Protein AF-W1U852-F1 (afdb_monomer_lite)

Organism: NCBI:txid1403945

pLDDT: mean 75.15, std 14.11, range [43.0, 94.69]

Radius of gyration: 47.5 Å; chains: 1; bounding box: 87×34×154 Å

Secondary structure (DSSP, 8-state):
---------HHHHHHHHHHHHHHHHHHHHHHHHH--PPP--------------------------S-SEEEE-S-TT-EE-TT-EEEEEEPTTSHHHHHHHHHHHHHHHHHHHHH-TT---HHHHHHHHHHHHHHHHHHTTEEEEE-SSSEE------S-----GGGS----HHHHHHHTS----

Foldseek 3Di:
DDDDDDDDDVVVVVVVVVVVVVVVVVVVVVVVVPPDDDDDDDDDDDDDDDDDDDDDDDDDDFDDPDDADKDAPDDAQDWDAFFAWGIKGFHHPDPDPLVVVLVVLVVVLVVCCVVCVDDPPVVSVVSVVVSVVSVVVNVVRMDTTTHNHTDTDHDDDDPDPDDDVVPPDPCDVVRVVVGVDDPDD

Structure (mmCIF, N/CA/C/O backbone):
data_AF-W1U852-F1
#
_entry.id   AF-W1U852-F1
#
loop_
_atom_site.group_PDB
_atom_site.id
_atom_site.type_symbol
_atom_site.label_atom_id
_atom_site.label_alt_id
_atom_site.label_comp_id
_atom_site.label_asym_id
_atom_site.label_entity_id
_atom_site.label_seq_id
_atom_site.pdbx_PDB_ins_code
_atom_site.Cartn_x
_atom_site.Cartn_y
_atom_site.Cartn_z
_atom_site.occupancy
_atom_site.B_iso_or_equiv
_atom_site.auth_seq_id
_atom_site.auth_comp_id
_atom_site.auth_asym_id
_atom_site.auth_atom_id
_atom_site.pdbx_PDB_model_num
ATOM 1 N N . MET A 1 1 ? 40.629 20.184 -105.060 1.00 47.62 1 MET A N 1
ATOM 2 C CA . MET A 1 1 ? 41.225 21.165 -104.123 1.00 47.62 1 MET A CA 1
ATOM 3 C C . MET A 1 1 ? 42.456 20.544 -103.477 1.00 47.62 1 MET A C 1
ATOM 5 O O . MET A 1 1 ? 42.362 19.455 -102.924 1.00 47.62 1 MET A O 1
ATOM 9 N N . ALA A 1 2 ? 43.623 21.166 -103.655 1.00 48.31 2 ALA A N 1
ATOM 10 C CA . ALA A 1 2 ? 44.922 20.594 -103.308 1.00 48.31 2 ALA A CA 1
ATOM 11 C C . ALA A 1 2 ? 45.156 20.556 -101.785 1.00 48.31 2 ALA A C 1
ATOM 13 O O . ALA A 1 2 ? 44.997 21.564 -101.099 1.00 48.31 2 ALA A O 1
ATOM 14 N N . LYS A 1 3 ? 45.570 19.395 -101.256 1.00 57.34 3 LYS A N 1
ATOM 15 C CA . LYS A 1 3 ? 45.985 19.239 -99.853 1.00 57.34 3 LYS A CA 1
ATOM 16 C C . LYS A 1 3 ? 47.294 20.002 -99.619 1.00 57.34 3 LYS A C 1
ATOM 18 O O . LYS A 1 3 ? 48.357 19.576 -100.069 1.00 57.34 3 LYS A O 1
ATOM 23 N N . LYS A 1 4 ? 47.224 21.126 -98.902 1.00 57.38 4 LYS A N 1
ATOM 24 C CA . LYS A 1 4 ? 48.389 21.908 -98.463 1.00 57.38 4 LYS A CA 1
ATOM 25 C C . LYS A 1 4 ? 49.168 21.095 -97.419 1.00 57.38 4 LYS A C 1
ATOM 27 O O . LYS A 1 4 ? 48.731 20.975 -96.279 1.00 57.38 4 LYS A O 1
ATOM 32 N N . LYS A 1 5 ? 50.307 20.501 -97.801 1.00 62.47 5 LYS A N 1
ATOM 33 C CA . LYS A 1 5 ? 51.214 19.826 -96.854 1.00 62.47 5 LYS A CA 1
ATOM 34 C C . LYS A 1 5 ? 51.886 20.883 -95.974 1.00 62.47 5 LYS A C 1
ATOM 36 O O . LYS A 1 5 ? 52.710 21.660 -96.451 1.00 62.47 5 LYS A O 1
ATOM 41 N N . ILE A 1 6 ? 51.514 20.926 -94.699 1.00 66.81 6 ILE A N 1
ATOM 42 C CA . ILE A 1 6 ? 52.112 21.821 -93.706 1.00 66.81 6 ILE A CA 1
ATOM 43 C C . ILE A 1 6 ? 53.535 21.317 -93.418 1.00 66.81 6 ILE A C 1
ATOM 45 O O . ILE A 1 6 ? 53.711 20.228 -92.879 1.00 66.81 6 ILE A O 1
ATOM 49 N N . LYS A 1 7 ? 54.563 22.089 -93.791 1.00 64.88 7 LYS A N 1
ATOM 50 C CA . LYS A 1 7 ? 55.949 21.850 -93.352 1.00 64.88 7 LYS A CA 1
ATOM 51 C C . LYS A 1 7 ? 56.107 22.422 -91.946 1.00 64.88 7 LYS A C 1
ATOM 53 O O . LYS A 1 7 ? 56.238 23.633 -91.787 1.00 64.88 7 LYS A O 1
ATOM 58 N N . ILE A 1 8 ? 56.072 21.566 -90.933 1.00 67.19 8 ILE A N 1
ATOM 59 C CA . ILE A 1 8 ? 56.296 21.979 -89.546 1.00 67.19 8 ILE A CA 1
ATOM 60 C C . ILE A 1 8 ? 57.808 22.009 -89.292 1.00 67.19 8 ILE A C 1
ATOM 62 O O . ILE A 1 8 ? 58.513 21.049 -89.596 1.00 67.19 8 ILE A O 1
ATOM 66 N N . LYS A 1 9 ? 58.322 23.127 -88.768 1.00 74.00 9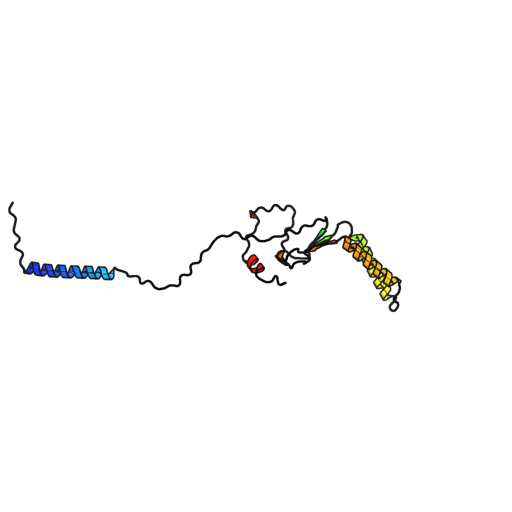 LYS A N 1
ATOM 67 C CA . LYS A 1 9 ? 59.729 23.239 -88.358 1.00 74.00 9 LYS A CA 1
ATOM 68 C C . LYS A 1 9 ? 59.933 22.487 -87.041 1.00 74.00 9 LYS A C 1
ATOM 70 O O . LYS A 1 9 ? 59.121 22.632 -86.130 1.00 74.00 9 LYS A O 1
ATOM 75 N N . PHE A 1 10 ? 61.031 21.743 -86.925 1.00 71.44 10 PHE A N 1
ATOM 76 C CA . PHE A 1 10 ? 61.367 20.948 -85.735 1.00 71.44 10 PHE A CA 1
ATOM 77 C C . PHE A 1 10 ? 61.351 21.776 -84.436 1.00 71.44 10 PHE A C 1
ATOM 79 O O . PHE A 1 10 ? 60.851 21.315 -83.418 1.00 71.44 10 PHE A O 1
ATOM 86 N N . THR A 1 11 ? 61.773 23.043 -84.493 1.00 78.56 11 THR A N 1
ATOM 87 C CA . THR A 1 11 ? 61.716 23.990 -83.365 1.00 78.56 11 THR A CA 1
ATOM 88 C C . THR A 1 11 ? 60.297 24.208 -82.830 1.00 78.56 11 THR A C 1
ATOM 90 O O . THR A 1 11 ? 60.101 24.286 -81.621 1.00 78.56 11 THR A O 1
ATOM 93 N N . ASN A 1 12 ? 59.288 24.253 -83.706 1.00 78.94 12 ASN A N 1
ATOM 94 C CA . ASN A 1 12 ? 57.895 24.438 -83.294 1.00 78.94 12 ASN A CA 1
ATOM 95 C C . ASN A 1 12 ? 57.324 23.161 -82.663 1.00 78.94 12 ASN A C 1
ATOM 97 O O . ASN A 1 12 ? 56.498 23.247 -81.762 1.00 78.94 12 ASN A O 1
ATOM 101 N N . ILE A 1 13 ? 57.781 21.985 -83.106 1.00 81.69 13 ILE A N 1
ATOM 102 C CA . ILE A 1 13 ? 57.436 20.693 -82.489 1.00 81.69 13 ILE A CA 1
ATOM 103 C C . ILE A 1 13 ? 58.074 20.583 -81.104 1.00 81.69 13 ILE A C 1
ATOM 105 O O . ILE A 1 13 ? 57.406 20.190 -80.154 1.00 81.69 13 ILE A O 1
ATOM 109 N N . PHE A 1 14 ? 59.337 20.987 -80.971 1.00 83.69 14 PHE A N 1
ATOM 110 C CA . PHE A 1 14 ? 60.044 20.987 -79.694 1.00 83.69 14 PHE A CA 1
ATOM 111 C C . PHE A 1 14 ? 59.374 21.907 -78.663 1.00 83.69 14 PHE A C 1
ATOM 113 O O . PHE A 1 14 ? 59.110 21.484 -77.540 1.00 83.69 14 PHE A O 1
ATOM 120 N N . LEU A 1 15 ? 59.005 23.131 -79.060 1.00 84.69 15 LEU A N 1
ATOM 121 C CA . LEU A 1 15 ? 58.247 24.042 -78.194 1.00 84.69 15 LEU A CA 1
ATOM 122 C C . LEU A 1 15 ? 56.872 23.479 -77.812 1.00 84.69 15 LEU A C 1
ATOM 124 O O . LEU A 1 15 ? 56.459 23.606 -76.663 1.00 84.69 15 LEU A O 1
ATOM 128 N N . LEU A 1 16 ? 56.178 22.819 -78.742 1.00 87.62 16 LEU A N 1
ATOM 129 C CA . LEU A 1 16 ? 54.877 22.204 -78.475 1.00 87.62 16 LEU A CA 1
ATOM 130 C C . LEU A 1 16 ? 54.974 21.078 -77.431 1.00 87.62 16 LEU A C 1
ATOM 132 O O . LEU A 1 16 ? 54.126 20.996 -76.546 1.00 87.62 16 LEU A O 1
ATOM 136 N N . ILE A 1 17 ? 56.027 20.258 -77.486 1.00 89.88 17 ILE A N 1
ATOM 137 C CA . ILE A 1 17 ? 56.282 19.203 -76.492 1.00 89.88 17 ILE A CA 1
ATOM 138 C C . ILE A 1 17 ? 56.491 19.808 -75.097 1.00 89.88 17 ILE A C 1
ATOM 140 O O . ILE A 1 17 ? 55.915 19.316 -74.128 1.00 89.88 17 ILE A O 1
ATOM 144 N N . ILE A 1 18 ? 57.254 20.901 -74.995 1.00 90.94 18 ILE A N 1
ATOM 145 C CA . ILE A 1 18 ? 57.488 21.599 -73.720 1.00 90.94 18 ILE A CA 1
ATOM 146 C C . ILE A 1 18 ? 56.176 22.149 -73.145 1.00 90.94 18 ILE A C 1
ATOM 148 O O . ILE A 1 18 ? 55.908 21.992 -71.956 1.00 90.94 18 ILE A O 1
ATOM 152 N N . VAL A 1 19 ? 55.331 22.759 -73.979 1.00 92.50 19 VAL A N 1
ATOM 153 C CA . VAL A 1 19 ? 54.039 23.305 -73.534 1.00 92.50 19 VAL A CA 1
ATOM 154 C C . VAL A 1 19 ? 53.100 22.196 -73.052 1.00 92.50 19 VAL A C 1
ATOM 156 O O . VAL A 1 19 ? 52.478 22.334 -72.001 1.00 92.50 19 VAL A O 1
ATOM 159 N N . ILE A 1 20 ? 53.029 21.075 -73.775 1.00 93.69 20 ILE A N 1
ATOM 160 C CA . ILE A 1 20 ? 52.225 19.913 -73.367 1.00 93.69 20 ILE A CA 1
ATOM 161 C C . ILE A 1 20 ? 52.720 19.357 -72.028 1.00 93.69 20 ILE A C 1
ATOM 163 O O . ILE A 1 20 ? 51.907 19.050 -71.158 1.00 93.69 20 ILE A O 1
ATOM 167 N N . TYR A 1 21 ? 54.037 19.276 -71.834 1.00 94.69 21 TYR A N 1
ATOM 168 C CA . TYR A 1 21 ? 54.624 18.810 -70.580 1.00 94.69 21 TYR A CA 1
ATOM 169 C C . TYR A 1 21 ? 54.200 19.677 -69.383 1.00 94.69 21 TYR A C 1
ATOM 171 O O . TYR A 1 21 ? 53.787 19.147 -68.352 1.00 94.69 21 TYR A O 1
ATOM 179 N N . ILE A 1 22 ? 54.226 21.005 -69.537 1.00 92.25 22 ILE A N 1
ATOM 180 C CA . ILE A 1 22 ? 53.794 21.943 -68.488 1.00 92.25 22 ILE A CA 1
ATOM 181 C C . ILE A 1 22 ? 52.296 21.777 -68.180 1.00 92.25 22 ILE A C 1
ATOM 183 O O . ILE A 1 22 ? 51.909 21.766 -67.012 1.00 92.25 22 ILE A O 1
ATOM 187 N N . LEU A 1 23 ? 51.450 21.593 -69.199 1.00 92.31 23 LEU A N 1
ATOM 188 C CA . LEU A 1 23 ? 50.008 21.390 -69.006 1.00 92.31 23 LEU A CA 1
ATOM 189 C C . LEU A 1 23 ? 49.692 20.107 -68.228 1.00 92.31 23 LEU A C 1
ATOM 191 O O . LEU A 1 23 ? 48.848 20.126 -67.334 1.00 92.31 23 LEU A O 1
ATOM 195 N N . VAL A 1 24 ? 50.390 19.007 -68.524 1.00 93.19 24 VAL A N 1
ATOM 196 C CA . VAL A 1 24 ? 50.213 17.735 -67.803 1.00 93.19 24 VAL A CA 1
ATOM 197 C C . VAL A 1 24 ? 50.589 17.880 -66.325 1.00 93.19 24 VAL A C 1
ATOM 199 O O . VAL A 1 24 ? 49.874 17.373 -65.463 1.00 93.19 24 VAL A O 1
ATOM 202 N N . GLN A 1 25 ? 51.659 18.618 -66.018 1.00 90.06 25 GLN A N 1
ATOM 203 C CA . GLN A 1 25 ? 52.083 18.873 -64.636 1.00 90.06 25 GLN A CA 1
ATOM 204 C C . GLN A 1 25 ? 51.036 19.661 -63.838 1.00 90.06 25 GLN A C 1
ATOM 206 O O . GLN A 1 25 ? 50.739 19.306 -62.699 1.00 90.06 25 GLN A O 1
ATOM 211 N N . ILE A 1 26 ? 50.424 20.685 -64.444 1.00 89.25 26 ILE A N 1
ATOM 212 C CA . ILE A 1 26 ? 49.355 21.462 -63.797 1.00 89.25 26 ILE A CA 1
ATOM 213 C C . ILE A 1 26 ? 48.154 20.563 -63.482 1.00 89.25 26 ILE A C 1
ATOM 215 O O . ILE A 1 26 ? 47.628 20.616 -62.373 1.00 89.25 26 ILE A O 1
ATOM 219 N N . ILE A 1 27 ? 47.752 19.695 -64.416 1.00 87.00 27 ILE A N 1
ATOM 220 C CA . ILE A 1 27 ? 46.630 18.767 -64.211 1.00 87.00 27 ILE A CA 1
ATOM 221 C C . ILE A 1 27 ? 46.924 17.804 -63.053 1.00 87.00 27 ILE A C 1
ATOM 223 O O . ILE A 1 27 ? 46.101 17.671 -62.148 1.00 87.00 27 ILE A O 1
ATOM 227 N N . LEU A 1 28 ? 48.109 1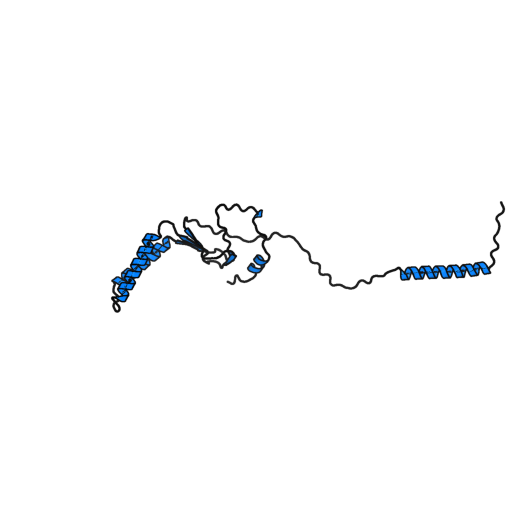7.184 -63.027 1.00 85.38 28 LEU A N 1
ATOM 228 C CA . LEU A 1 28 ? 48.510 16.279 -61.942 1.00 85.38 28 LEU A CA 1
ATOM 229 C C . LEU A 1 28 ? 48.509 16.978 -60.577 1.00 85.38 28 LEU A C 1
ATOM 231 O O . LEU A 1 28 ? 48.009 16.424 -59.598 1.00 85.38 28 LEU A O 1
ATOM 235 N N . TRP A 1 29 ? 49.010 18.213 -60.525 1.00 83.75 29 TRP A N 1
ATOM 236 C CA . TRP A 1 29 ? 49.018 19.010 -59.304 1.00 83.75 29 TRP A CA 1
ATOM 237 C C . TRP A 1 29 ? 47.601 19.349 -58.826 1.00 83.7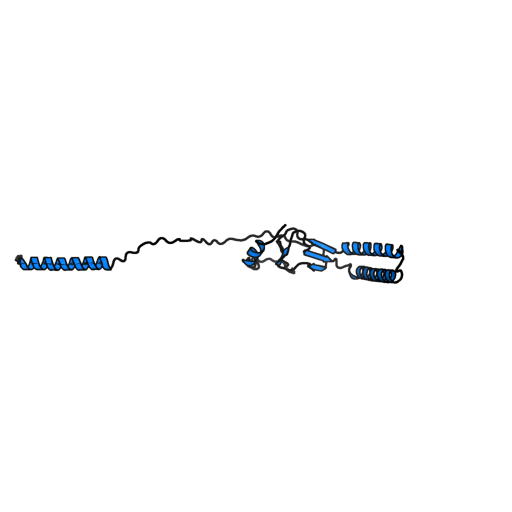5 29 TRP A C 1
ATOM 239 O O . TRP A 1 29 ? 47.304 19.214 -57.640 1.00 83.75 29 TRP A O 1
ATOM 249 N N . THR A 1 30 ? 46.693 19.705 -59.744 1.00 81.12 30 THR A N 1
ATOM 250 C CA . THR A 1 30 ? 45.289 19.971 -59.390 1.00 81.12 30 THR A CA 1
ATOM 251 C C . THR A 1 30 ? 44.564 18.729 -58.880 1.00 81.12 30 THR A C 1
ATOM 253 O O . THR A 1 30 ? 43.801 18.847 -57.930 1.00 81.12 30 THR A O 1
ATOM 256 N N . ILE A 1 31 ? 44.833 17.540 -59.433 1.00 79.38 31 ILE A N 1
ATOM 257 C CA . ILE A 1 31 ? 44.234 16.286 -58.952 1.00 79.38 31 ILE A CA 1
ATOM 258 C C . ILE A 1 31 ? 44.694 16.008 -57.519 1.00 79.38 31 ILE A C 1
ATOM 260 O O . ILE A 1 31 ? 43.850 15.799 -56.655 1.00 79.38 31 ILE A O 1
ATOM 264 N N . GLY A 1 32 ? 46.000 16.095 -57.243 1.00 71.75 32 GLY A N 1
ATOM 265 C CA . GLY A 1 32 ? 46.536 15.879 -55.893 1.00 71.75 32 GLY A CA 1
ATOM 266 C C . GLY A 1 32 ? 46.053 16.907 -54.863 1.00 71.75 32 GLY A C 1
ATOM 267 O O . GLY A 1 32 ? 45.842 16.559 -53.706 1.00 71.75 32 GLY A O 1
ATOM 268 N N . TYR A 1 33 ? 45.831 18.161 -55.277 1.00 76.19 33 TYR A N 1
ATOM 269 C CA . TYR A 1 33 ? 45.275 19.201 -54.405 1.00 76.19 33 TYR A CA 1
ATOM 270 C C . TYR A 1 33 ? 43.774 19.011 -54.135 1.00 76.19 33 TYR A C 1
ATOM 272 O O . TYR A 1 33 ? 43.291 19.335 -53.050 1.00 76.19 33 TYR A O 1
ATOM 280 N N . PHE A 1 34 ? 43.017 18.503 -55.113 1.00 73.31 34 PHE A N 1
ATOM 281 C CA . PHE A 1 34 ? 41.560 18.389 -55.010 1.00 73.31 34 PHE A CA 1
ATOM 282 C C . PHE A 1 34 ? 41.090 17.063 -54.400 1.00 73.31 34 PHE A C 1
ATOM 284 O O . PHE A 1 34 ? 39.977 16.991 -53.875 1.00 73.31 34 PHE A O 1
ATOM 291 N N . THR A 1 35 ? 41.916 16.014 -54.425 1.00 73.06 35 THR A N 1
ATOM 292 C CA . THR A 1 35 ? 41.599 14.744 -53.765 1.00 73.06 35 THR A CA 1
ATOM 293 C C . THR A 1 35 ? 41.769 14.881 -52.256 1.00 73.06 35 THR A C 1
ATOM 295 O O . THR A 1 35 ? 42.833 14.612 -51.703 1.00 73.06 35 THR A O 1
ATOM 298 N N . ARG A 1 36 ? 40.702 15.296 -51.569 1.00 69.50 36 ARG A N 1
ATOM 299 C CA . ARG A 1 36 ? 40.618 15.202 -50.109 1.00 69.50 36 ARG A CA 1
ATOM 300 C C . ARG A 1 36 ? 40.506 13.731 -49.720 1.00 69.50 36 ARG A C 1
ATOM 302 O O . ARG A 1 36 ? 39.472 13.110 -49.944 1.00 69.50 36 ARG A O 1
ATOM 309 N N . THR A 1 37 ? 41.567 13.175 -49.153 1.00 73.06 37 THR A N 1
ATOM 310 C CA . THR A 1 37 ? 41.536 11.848 -48.534 1.00 73.06 37 THR A CA 1
ATOM 311 C C . THR A 1 37 ? 41.072 11.987 -47.089 1.00 73.06 37 THR A C 1
ATOM 313 O O . THR A 1 37 ? 41.618 12.805 -46.351 1.00 73.06 37 THR A O 1
ATOM 316 N N . MET A 1 38 ? 40.081 11.197 -46.684 1.00 74.00 38 MET A N 1
ATOM 317 C CA . MET A 1 38 ? 39.662 11.083 -45.288 1.00 74.00 38 MET A CA 1
ATOM 318 C C . MET A 1 38 ? 40.266 9.795 -44.723 1.00 74.00 38 MET A C 1
ATOM 320 O O . MET A 1 38 ? 40.136 8.739 -45.341 1.00 74.00 38 MET A O 1
ATOM 324 N N . VAL A 1 39 ? 40.985 9.901 -43.606 1.00 77.69 39 VAL A N 1
ATOM 325 C CA . VAL A 1 39 ? 41.512 8.744 -42.870 1.00 77.69 39 VAL A CA 1
ATOM 326 C C . VAL A 1 39 ? 40.420 8.296 -41.901 1.00 77.69 39 VAL A C 1
ATOM 328 O O . VAL A 1 39 ? 39.771 9.140 -41.287 1.00 77.69 39 VAL A O 1
ATOM 331 N N . LEU A 1 40 ? 40.159 6.991 -41.841 1.00 76.12 40 LEU A N 1
ATOM 332 C CA . LEU A 1 40 ? 39.240 6.419 -40.861 1.00 76.12 40 LEU A CA 1
ATOM 333 C C . LEU A 1 40 ? 40.003 6.254 -39.549 1.00 76.12 40 LEU A C 1
ATOM 335 O O . LEU A 1 40 ? 40.951 5.471 -39.497 1.00 76.12 40 LEU A O 1
ATOM 339 N N . ASP A 1 41 ? 39.586 6.995 -38.531 1.00 77.94 41 ASP A N 1
ATOM 340 C CA . ASP A 1 41 ? 40.052 6.811 -37.162 1.00 77.94 41 ASP A CA 1
ATOM 341 C C . ASP A 1 41 ? 39.155 5.785 -36.453 1.00 77.94 41 ASP A C 1
ATOM 343 O O . ASP A 1 41 ? 37.964 5.658 -36.750 1.00 77.94 41 ASP A O 1
ATOM 347 N N . GLU A 1 42 ? 39.744 5.006 -35.550 1.00 74.75 42 GLU A N 1
ATOM 348 C CA . GLU A 1 42 ? 39.026 4.012 -34.755 1.00 74.75 42 GLU A CA 1
ATOM 349 C 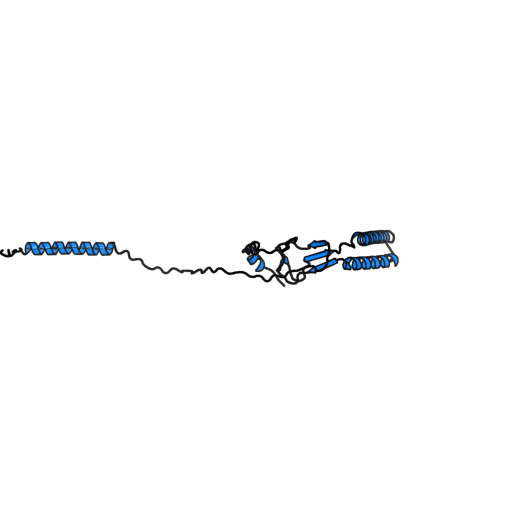C . GLU A 1 42 ? 38.272 4.730 -33.625 1.00 74.75 42 GLU A C 1
ATOM 351 O O . GLU A 1 42 ? 38.882 5.281 -32.709 1.00 74.75 42 GLU A O 1
ATOM 356 N N . GLU A 1 43 ? 36.941 4.762 -33.714 1.00 77.12 43 GLU A N 1
ATOM 357 C CA . GLU A 1 43 ? 36.057 5.273 -32.664 1.00 77.12 43 GLU A CA 1
ATOM 358 C C . GLU A 1 43 ? 35.264 4.119 -32.040 1.00 77.12 43 GLU A C 1
ATOM 360 O O . GLU A 1 43 ? 34.711 3.272 -32.746 1.00 77.12 43 GLU A O 1
ATOM 365 N N . ASP A 1 44 ? 35.156 4.112 -30.710 1.00 77.25 44 ASP A N 1
ATOM 366 C CA . ASP A 1 44 ? 34.271 3.199 -29.987 1.00 77.25 44 ASP A CA 1
ATOM 367 C C . ASP A 1 44 ? 32.815 3.656 -30.150 1.00 77.25 44 ASP A C 1
ATOM 369 O O . ASP A 1 44 ? 32.314 4.535 -29.441 1.00 77.25 44 ASP A O 1
ATOM 373 N N . ILE A 1 45 ? 32.112 3.054 -31.107 1.00 76.75 45 ILE A N 1
ATOM 374 C CA . ILE A 1 45 ? 30.711 3.373 -31.384 1.00 76.75 45 ILE A CA 1
ATOM 375 C C . ILE A 1 45 ? 29.815 2.532 -30.468 1.00 76.75 45 ILE A C 1
ATOM 377 O O . ILE A 1 45 ? 29.632 1.333 -30.679 1.00 76.75 45 ILE A O 1
ATOM 381 N N . ASN A 1 46 ? 29.203 3.161 -29.463 1.00 78.12 46 ASN A N 1
ATOM 382 C CA . ASN A 1 46 ? 28.188 2.508 -28.637 1.00 78.12 46 ASN A CA 1
ATOM 383 C C . ASN A 1 46 ? 26.808 2.609 -29.308 1.00 78.12 46 ASN A C 1
ATOM 385 O O . ASN A 1 46 ? 26.188 3.676 -29.338 1.00 78.12 46 ASN A O 1
ATOM 389 N N . LEU A 1 47 ? 26.327 1.494 -29.860 1.00 76.81 47 LEU A N 1
ATOM 390 C CA . LEU A 1 47 ? 25.005 1.413 -30.471 1.00 76.81 47 LEU A CA 1
ATOM 391 C C . LEU A 1 47 ? 23.931 1.237 -29.383 1.00 76.81 47 LEU A C 1
ATOM 393 O O . LEU A 1 47 ? 23.743 0.146 -28.851 1.00 76.81 47 LEU A O 1
ATOM 397 N N . GLN A 1 48 ? 23.185 2.300 -29.083 1.00 78.81 48 GLN A N 1
ATOM 398 C CA . GLN A 1 48 ? 22.015 2.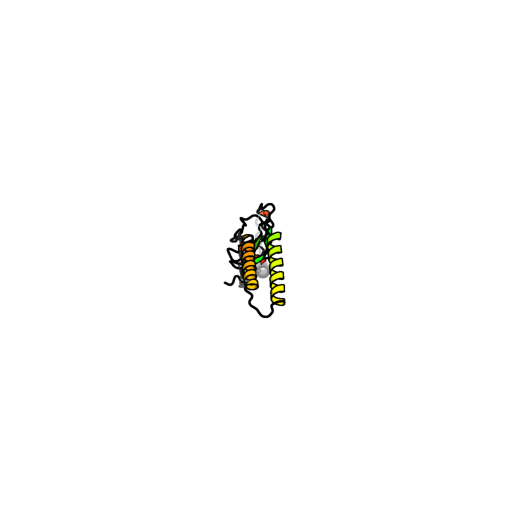221 -28.203 1.00 78.81 48 GLN A CA 1
ATOM 399 C C . GLN A 1 48 ? 20.746 1.974 -29.020 1.00 78.81 48 GLN A C 1
ATOM 401 O O . GLN A 1 48 ? 20.317 2.829 -29.796 1.00 78.81 48 GLN A O 1
ATOM 406 N N . VAL A 1 49 ? 20.115 0.819 -28.813 1.00 79.38 49 VAL A N 1
ATOM 407 C CA . VAL A 1 49 ? 18.805 0.498 -29.390 1.00 79.38 49 VAL A CA 1
ATOM 408 C C . VAL A 1 49 ? 17.723 0.852 -28.371 1.00 79.38 49 VAL A C 1
ATOM 410 O O . VAL A 1 49 ? 17.797 0.442 -27.215 1.00 79.38 49 VAL A O 1
ATOM 413 N N . LYS A 1 50 ? 16.725 1.637 -28.790 1.00 80.81 50 LYS A N 1
ATOM 414 C CA . LYS A 1 50 ? 15.557 1.984 -27.970 1.00 80.81 50 LYS A CA 1
ATOM 415 C C . LYS A 1 50 ? 14.328 1.287 -28.530 1.00 80.81 50 LYS A C 1
ATOM 417 O O . LYS A 1 50 ? 13.933 1.560 -29.661 1.00 80.81 50 LYS A O 1
ATOM 422 N N . GLU A 1 51 ? 13.705 0.446 -27.719 1.00 79.62 51 GLU A N 1
ATOM 423 C CA . GLU A 1 51 ? 12.436 -0.204 -28.040 1.00 79.62 51 GLU A CA 1
ATOM 424 C C . GLU A 1 51 ? 11.331 0.312 -27.120 1.00 79.62 51 GLU A C 1
ATOM 426 O O . GLU A 1 51 ? 11.579 0.725 -25.986 1.00 79.62 51 GLU A O 1
ATOM 431 N N . LYS A 1 52 ? 10.097 0.322 -27.628 1.00 81.62 52 LYS A N 1
ATOM 432 C CA . LYS A 1 52 ? 8.910 0.635 -26.830 1.00 81.62 52 LYS A CA 1
ATOM 433 C C . LYS A 1 52 ? 8.318 -0.676 -26.329 1.00 81.62 52 LYS A C 1
ATOM 435 O O . LYS A 1 52 ? 7.997 -1.539 -27.141 1.00 81.62 52 LYS A O 1
ATOM 440 N N . GLY A 1 53 ? 8.152 -0.797 -25.018 1.00 75.06 53 GLY A N 1
ATOM 441 C CA . GLY A 1 53 ? 7.502 -1.935 -24.374 1.00 75.06 53 GLY A CA 1
ATOM 442 C C . GLY A 1 53 ? 6.319 -1.486 -23.524 1.00 75.06 53 GLY A C 1
ATOM 443 O O . GLY A 1 53 ? 6.275 -0.344 -23.072 1.00 75.06 53 GLY A O 1
ATOM 444 N N . LEU A 1 54 ? 5.367 -2.393 -23.312 1.00 77.69 54 LEU A N 1
ATOM 445 C CA . LEU A 1 54 ? 4.330 -2.236 -22.297 1.00 77.69 54 LEU A CA 1
ATOM 446 C C . LEU A 1 54 ? 4.847 -2.845 -20.991 1.00 77.69 54 LEU A C 1
ATOM 448 O O . LEU A 1 54 ? 5.251 -4.008 -20.976 1.00 77.69 54 LEU A O 1
ATOM 452 N N . VAL A 1 55 ? 4.813 -2.078 -19.904 1.00 73.19 55 VAL A N 1
ATOM 453 C CA . VAL A 1 55 ? 5.109 -2.595 -18.565 1.00 73.19 55 VAL A CA 1
ATOM 454 C C . VAL A 1 55 ? 3.797 -3.043 -17.932 1.00 73.19 55 VAL A C 1
ATOM 456 O O . VAL A 1 55 ? 2.860 -2.258 -17.820 1.00 73.19 55 VAL A O 1
ATOM 459 N N . VAL A 1 56 ? 3.725 -4.314 -17.539 1.00 75.88 56 VAL A N 1
ATOM 460 C CA . VAL A 1 56 ? 2.568 -4.887 -16.841 1.00 75.88 56 VAL A CA 1
ATOM 461 C C . VAL A 1 56 ? 2.995 -5.231 -15.423 1.00 75.88 56 VAL A C 1
ATOM 463 O O . VAL A 1 56 ? 3.926 -6.012 -15.226 1.00 75.88 56 VAL A O 1
ATOM 466 N N . MET A 1 57 ? 2.316 -4.644 -14.442 1.00 74.94 57 MET A N 1
ATOM 467 C CA . MET A 1 57 ? 2.546 -4.909 -13.025 1.00 74.94 57 MET A CA 1
ATOM 468 C C . MET A 1 57 ? 1.537 -5.923 -12.486 1.00 74.94 57 MET A C 1
ATOM 470 O O . MET A 1 57 ? 0.415 -6.032 -12.975 1.00 74.94 57 MET A O 1
ATOM 474 N N . ASN A 1 58 ? 1.946 -6.679 -11.466 1.00 79.38 58 ASN A N 1
ATOM 475 C CA . ASN A 1 58 ? 1.041 -7.569 -10.750 1.00 79.38 58 ASN A CA 1
ATOM 476 C C . ASN A 1 58 ? 0.253 -6.760 -9.709 1.00 79.38 58 ASN A C 1
ATOM 478 O O . ASN A 1 58 ? 0.822 -6.324 -8.709 1.00 79.38 58 ASN A O 1
ATOM 482 N N . GLU A 1 59 ? -1.039 -6.563 -9.947 1.00 80.38 59 GLU A N 1
ATOM 483 C CA . GLU A 1 59 ? -1.931 -5.799 -9.074 1.00 80.38 59 GLU A CA 1
ATOM 484 C C . GLU A 1 59 ? -2.888 -6.732 -8.324 1.00 80.38 59 GLU A C 1
ATOM 486 O O . GLU A 1 59 ? -3.361 -7.736 -8.855 1.00 80.38 59 GLU A O 1
ATOM 491 N N . THR A 1 60 ? -3.195 -6.407 -7.067 1.00 84.62 60 THR A N 1
ATOM 492 C CA . THR A 1 60 ? -4.170 -7.156 -6.261 1.00 84.62 60 THR A CA 1
ATOM 493 C C . THR A 1 60 ? -5.207 -6.205 -5.687 1.00 84.62 60 THR A C 1
ATOM 495 O O . THR A 1 60 ? -4.882 -5.322 -4.896 1.00 84.62 60 THR A O 1
ATOM 498 N N . LEU A 1 61 ? -6.471 -6.408 -6.064 1.00 85.12 61 LEU A N 1
ATOM 499 C CA . LEU A 1 61 ? -7.589 -5.642 -5.528 1.00 85.12 61 LEU A CA 1
ATOM 500 C C . LEU A 1 61 ? -7.969 -6.170 -4.142 1.00 85.12 61 LEU A C 1
ATOM 502 O O . LEU A 1 61 ? -8.416 -7.309 -4.007 1.00 85.12 61 LEU A O 1
ATOM 506 N N . VAL A 1 62 ? -7.846 -5.324 -3.120 1.00 84.81 62 VAL A N 1
ATOM 507 C CA . VAL A 1 62 ? -8.380 -5.609 -1.784 1.00 84.81 62 VAL A CA 1
ATOM 508 C C . VAL A 1 62 ? -9.734 -4.930 -1.649 1.00 84.81 62 VAL A C 1
ATOM 510 O O . VAL A 1 62 ? -9.825 -3.705 -1.617 1.00 84.81 62 VAL A O 1
ATOM 513 N N . LYS A 1 63 ? -10.792 -5.739 -1.583 1.00 83.44 63 LYS A N 1
ATOM 514 C CA . LYS A 1 63 ? -12.172 -5.274 -1.455 1.00 83.44 63 LYS A CA 1
ATOM 515 C C . LYS A 1 63 ? -12.752 -5.705 -0.114 1.00 83.44 63 LYS A C 1
ATOM 517 O O . LYS A 1 63 ? -12.542 -6.827 0.335 1.00 83.44 63 LYS A O 1
ATOM 522 N N . ALA A 1 64 ? -13.525 -4.807 0.477 1.00 81.81 64 ALA A N 1
ATOM 523 C CA . ALA A 1 64 ? -14.363 -5.114 1.614 1.00 81.81 64 ALA A CA 1
ATOM 524 C C . ALA A 1 64 ? -15.664 -5.816 1.225 1.00 81.81 64 ALA A C 1
ATOM 526 O O . ALA A 1 64 ? -16.337 -5.403 0.278 1.00 81.81 64 ALA A O 1
ATOM 527 N N . GLU A 1 65 ? -16.035 -6.839 1.990 1.00 79.62 65 GLU A N 1
ATOM 528 C CA . GLU A 1 65 ? -17.331 -7.515 1.855 1.00 79.62 65 GLU A CA 1
ATOM 529 C C . GLU A 1 65 ? -18.393 -6.945 2.807 1.00 79.62 65 GLU A C 1
ATOM 531 O O . GLU A 1 65 ? -19.584 -7.040 2.524 1.00 79.62 65 GLU A O 1
ATOM 536 N N . ASP A 1 66 ? -17.968 -6.341 3.920 1.00 77.06 66 ASP A N 1
ATOM 537 C CA . ASP A 1 66 ? -18.857 -5.758 4.926 1.00 77.06 66 ASP A CA 1
ATOM 538 C C . ASP A 1 66 ? -19.193 -4.290 4.614 1.00 77.06 66 ASP A C 1
ATOM 540 O O . ASP A 1 66 ? -18.303 -3.478 4.352 1.00 77.06 66 ASP A O 1
ATOM 544 N N . ASP A 1 67 ? -20.466 -3.919 4.772 1.00 76.81 67 ASP A N 1
ATOM 545 C CA . ASP A 1 67 ? -20.896 -2.519 4.782 1.00 76.81 67 ASP A CA 1
ATOM 546 C C . ASP A 1 67 ? -20.500 -1.826 6.098 1.00 76.81 67 ASP A C 1
ATOM 548 O O . ASP A 1 67 ? -20.715 -2.347 7.200 1.00 76.81 67 ASP A O 1
ATOM 552 N N . GLY A 1 68 ? -19.976 -0.602 6.009 1.00 78.00 68 GLY A N 1
ATOM 553 C CA . GLY A 1 68 ? -19.629 0.179 7.192 1.00 78.00 68 GLY A CA 1
ATOM 554 C C . GLY A 1 68 ? -18.867 1.465 6.899 1.00 78.00 68 GLY A C 1
ATOM 555 O O . GLY A 1 68 ? -18.741 1.901 5.757 1.00 78.00 68 GLY A O 1
ATOM 556 N N . ILE A 1 69 ? -18.366 2.087 7.966 1.00 80.94 69 ILE A N 1
ATOM 557 C CA . ILE A 1 69 ? -17.498 3.263 7.884 1.00 80.94 69 ILE A CA 1
ATOM 558 C C . ILE A 1 69 ? -16.051 2.772 7.830 1.00 80.94 69 ILE A C 1
ATOM 560 O O . ILE A 1 69 ? -15.595 2.090 8.754 1.00 80.94 69 ILE A O 1
ATOM 564 N N . ILE A 1 70 ? -15.350 3.134 6.756 1.00 83.12 70 ILE A N 1
ATOM 565 C CA . ILE A 1 70 ? -13.945 2.791 6.522 1.00 83.12 70 ILE A CA 1
ATOM 566 C C . ILE A 1 70 ? -13.046 3.808 7.229 1.00 83.12 70 ILE A C 1
ATOM 568 O O . ILE A 1 70 ? -13.221 5.018 7.083 1.00 83.12 70 ILE A O 1
ATOM 572 N N . LYS A 1 71 ? -12.049 3.306 7.955 1.00 85.50 71 LYS A N 1
ATOM 573 C CA . LYS A 1 71 ? -10.900 4.070 8.442 1.00 85.50 71 LYS A CA 1
ATOM 574 C C . LYS A 1 71 ? -9.639 3.498 7.799 1.00 85.50 71 LYS A C 1
ATOM 576 O O . LYS A 1 71 ? -9.362 2.316 7.970 1.00 85.50 71 LYS A O 1
ATOM 581 N N . TYR A 1 72 ? -8.890 4.327 7.084 1.00 86.25 72 TYR A N 1
ATOM 582 C CA . TYR A 1 72 ? -7.602 3.942 6.511 1.00 86.25 72 TYR A CA 1
ATOM 583 C C . TYR A 1 72 ? -6.496 4.079 7.559 1.00 86.25 72 TYR A C 1
ATOM 585 O O . TYR A 1 72 ? -6.494 5.038 8.333 1.00 86.25 72 TYR A O 1
ATOM 593 N N . ASP A 1 73 ? -5.579 3.113 7.586 1.00 86.94 73 ASP A N 1
ATOM 594 C CA . ASP A 1 73 ? -4.426 3.090 8.496 1.00 86.94 73 ASP A CA 1
ATOM 595 C C . ASP A 1 73 ? -3.085 3.240 7.739 1.00 86.94 73 ASP A C 1
ATOM 597 O O . ASP A 1 73 ? -2.021 3.100 8.340 1.00 86.94 73 ASP A O 1
ATOM 601 N N . ILE A 1 74 ? -3.139 3.538 6.436 1.00 86.31 74 ILE A N 1
ATOM 602 C CA . ILE A 1 74 ? -1.993 3.757 5.541 1.00 86.31 74 ILE A CA 1
ATOM 603 C C . ILE A 1 74 ? -2.278 4.875 4.534 1.00 86.31 74 ILE A C 1
ATOM 605 O O . ILE A 1 74 ? -3.440 5.173 4.239 1.00 86.31 74 ILE A O 1
ATOM 609 N N . ASP A 1 75 ? -1.209 5.459 3.996 1.00 83.00 75 ASP A N 1
ATOM 610 C CA . ASP A 1 75 ? -1.262 6.552 3.021 1.00 83.00 75 ASP A CA 1
ATOM 611 C C . ASP A 1 75 ? -1.177 6.037 1.575 1.00 83.00 75 ASP A C 1
ATOM 613 O O . ASP A 1 75 ? -0.633 4.964 1.300 1.00 83.00 75 ASP A O 1
ATOM 617 N N . SER A 1 76 ? -1.739 6.795 0.625 1.00 79.62 76 SER A N 1
ATOM 618 C CA . SER A 1 76 ? -1.581 6.474 -0.802 1.00 79.62 76 SER A CA 1
ATOM 619 C C . SER A 1 76 ? -0.104 6.512 -1.187 1.00 79.62 76 SER A C 1
ATOM 621 O O . SER A 1 76 ? 0.651 7.344 -0.686 1.00 79.62 76 SER A O 1
ATOM 623 N N . ASP A 1 77 ? 0.287 5.611 -2.083 1.00 81.25 77 ASP A N 1
ATOM 624 C CA . ASP A 1 77 ? 1.649 5.431 -2.587 1.00 81.25 77 ASP A CA 1
ATOM 625 C C . ASP A 1 77 ? 2.652 4.960 -1.516 1.00 81.25 77 ASP A C 1
ATOM 627 O O . ASP A 1 77 ? 3.869 4.955 -1.722 1.00 81.25 77 ASP A O 1
ATOM 631 N N . GLU A 1 78 ? 2.151 4.500 -0.365 1.00 82.88 78 GLU A N 1
ATOM 632 C CA . GLU A 1 78 ? 2.974 3.941 0.696 1.00 82.88 78 GLU A CA 1
ATOM 633 C C . GLU A 1 78 ? 3.456 2.526 0.341 1.00 82.88 78 GLU A C 1
ATOM 635 O O . GLU A 1 78 ? 2.688 1.654 -0.077 1.00 82.88 78 GLU A O 1
ATOM 640 N N . LYS A 1 79 ? 4.746 2.264 0.574 1.00 84.81 79 LYS A N 1
ATOM 641 C CA . LYS A 1 79 ? 5.297 0.907 0.530 1.00 84.81 79 LYS A CA 1
ATOM 642 C C . LYS A 1 79 ? 4.830 0.113 1.742 1.00 84.81 79 LYS A C 1
ATOM 644 O O . LYS A 1 79 ? 5.070 0.486 2.892 1.00 84.81 79 LYS A O 1
ATOM 649 N N . ILE A 1 80 ? 4.219 -1.029 1.482 1.00 87.12 80 ILE A N 1
ATOM 650 C CA . ILE A 1 80 ? 3.662 -1.910 2.497 1.00 87.12 80 ILE A CA 1
ATOM 651 C C . ILE A 1 80 ? 4.281 -3.303 2.403 1.00 87.12 80 ILE A C 1
ATOM 653 O O . ILE A 1 80 ? 4.605 -3.799 1.324 1.00 87.12 80 ILE A O 1
ATOM 657 N N . GLN A 1 81 ? 4.440 -3.943 3.556 1.00 89.94 81 GLN A N 1
ATOM 658 C CA . GLN A 1 81 ? 4.757 -5.364 3.638 1.00 89.94 81 GLN A CA 1
ATOM 659 C C . GLN A 1 81 ? 3.465 -6.187 3.684 1.00 89.94 81 GLN A C 1
ATOM 661 O O . GLN A 1 81 ? 2.418 -5.701 4.122 1.00 89.94 81 GLN A O 1
ATOM 666 N N . ASN A 1 82 ? 3.561 -7.453 3.277 1.00 90.19 82 ASN A N 1
ATOM 667 C CA . ASN A 1 82 ? 2.525 -8.457 3.495 1.00 90.19 82 ASN A CA 1
ATOM 668 C C . ASN A 1 82 ? 2.045 -8.414 4.958 1.00 90.19 82 ASN A C 1
ATOM 670 O O . ASN A 1 82 ? 2.840 -8.238 5.882 1.00 90.19 82 ASN A O 1
ATOM 674 N N . ASN A 1 83 ? 0.737 -8.575 5.157 1.00 90.19 83 ASN A N 1
ATOM 675 C CA . ASN A 1 83 ? 0.071 -8.635 6.452 1.00 90.19 83 ASN A CA 1
ATOM 676 C C . ASN A 1 83 ? 0.068 -7.301 7.225 1.00 90.19 83 ASN A C 1
ATOM 678 O O . ASN A 1 83 ? -0.370 -7.261 8.378 1.00 90.19 83 ASN A O 1
ATOM 682 N N . LYS A 1 84 ? 0.496 -6.193 6.602 1.00 91.62 84 LYS A N 1
ATOM 683 C CA . LYS A 1 84 ? 0.269 -4.845 7.133 1.00 91.62 84 LYS A CA 1
ATOM 684 C C . LYS A 1 84 ? -1.223 -4.506 7.086 1.00 91.62 84 LYS A C 1
ATOM 686 O O . LYS A 1 84 ? -1.910 -4.852 6.127 1.00 91.62 84 LYS A O 1
ATOM 691 N N . LEU A 1 85 ? -1.726 -3.851 8.130 1.00 91.19 85 LEU A N 1
ATOM 692 C CA . LEU A 1 85 ? -3.104 -3.359 8.186 1.00 91.19 85 LEU A CA 1
ATOM 693 C C . LEU A 1 85 ? -3.300 -2.257 7.136 1.00 91.19 85 LEU A C 1
ATOM 695 O O . LEU A 1 85 ? -2.502 -1.328 7.089 1.00 91.19 85 LEU A O 1
ATOM 699 N N . LEU A 1 86 ? -4.332 -2.384 6.301 1.00 90.12 86 LEU A N 1
ATOM 700 C CA . LEU A 1 86 ? -4.660 -1.407 5.261 1.00 90.12 86 LEU A CA 1
ATOM 701 C C . LEU A 1 86 ? -5.766 -0.466 5.737 1.00 90.12 86 LEU A C 1
ATOM 703 O O . LEU A 1 86 ? -5.618 0.753 5.776 1.00 90.12 86 LEU A O 1
ATOM 707 N N . PHE A 1 87 ? -6.905 -1.048 6.092 1.00 88.25 87 PHE A N 1
ATOM 708 C CA . PHE A 1 87 ? -8.064 -0.304 6.542 1.00 88.25 87 PHE A CA 1
ATOM 709 C C . PHE A 1 87 ? -8.929 -1.165 7.453 1.00 88.25 87 PHE A C 1
ATOM 711 O O . PHE A 1 87 ? -8.927 -2.397 7.387 1.00 88.25 87 PHE A O 1
ATOM 718 N N . THR A 1 88 ? -9.699 -0.479 8.281 1.00 87.19 88 THR A N 1
ATOM 719 C CA . THR A 1 88 ? -10.624 -1.069 9.235 1.00 87.19 88 THR A CA 1
ATOM 720 C C . THR A 1 88 ? -12.042 -0.637 8.890 1.00 87.19 88 THR A C 1
ATOM 722 O O . THR A 1 88 ? -12.303 0.552 8.692 1.00 87.19 88 THR A O 1
ATOM 725 N N . ILE A 1 89 ? -12.978 -1.584 8.849 1.00 86.19 89 ILE A N 1
ATOM 726 C CA . ILE A 1 89 ? -14.404 -1.297 8.669 1.00 86.19 89 ILE A CA 1
ATOM 727 C C . ILE A 1 89 ? -15.114 -1.394 9.996 1.00 86.19 89 ILE A C 1
ATOM 729 O O . ILE A 1 89 ? -15.085 -2.433 10.645 1.00 86.19 89 ILE A O 1
ATOM 733 N N . SER A 1 90 ? -15.794 -0.315 10.367 1.00 81.69 90 SER A N 1
ATOM 734 C CA . SER A 1 90 ? -16.684 -0.285 11.520 1.00 81.69 90 SER A CA 1
ATOM 735 C C . SER A 1 90 ? -18.137 -0.422 11.073 1.00 81.69 90 SER A C 1
ATOM 737 O O . SER A 1 90 ? -18.636 0.372 10.270 1.00 81.69 90 SER A O 1
ATOM 739 N N . LYS A 1 91 ? -18.837 -1.435 11.594 1.00 79.06 91 LYS A N 1
ATOM 740 C CA . LYS A 1 91 ? -20.265 -1.632 11.311 1.00 79.06 91 LYS A CA 1
ATOM 741 C C . LYS A 1 91 ? -21.055 -0.488 11.950 1.00 79.06 91 LYS A C 1
ATOM 743 O O . LYS A 1 91 ? -20.934 -0.230 13.148 1.00 79.06 91 LYS A O 1
ATOM 748 N N . SER A 1 92 ? -21.869 0.202 11.150 1.00 61.97 92 SER A N 1
ATOM 749 C CA . SER A 1 92 ? -22.515 1.486 11.488 1.00 61.97 92 SER A CA 1
ATOM 750 C C . SER A 1 92 ? -23.430 1.463 12.720 1.00 61.97 92 SER A C 1
ATOM 752 O O . SER A 1 92 ? -23.794 2.516 13.233 1.00 61.97 92 SER A O 1
ATOM 754 N N . ASN A 1 93 ? -23.789 0.284 13.230 1.00 59.56 93 ASN A N 1
ATOM 755 C CA . ASN A 1 93 ? -24.866 0.137 14.203 1.00 59.56 93 ASN A CA 1
ATOM 756 C C . ASN A 1 93 ? -24.423 0.085 15.681 1.00 59.56 93 ASN A C 1
ATOM 758 O O . ASN A 1 93 ? -25.267 -0.165 16.539 1.00 59.56 93 ASN A O 1
ATOM 762 N N . VAL A 1 94 ? -23.127 0.238 16.015 1.00 59.78 94 VAL A N 1
ATOM 763 C CA . VAL A 1 94 ? -22.636 -0.228 17.341 1.00 59.78 94 VAL A CA 1
ATOM 764 C C . VAL A 1 94 ? -21.792 0.751 18.166 1.00 59.78 94 VAL A C 1
ATOM 766 O O . VAL A 1 94 ? -21.369 0.434 19.277 1.00 59.78 94 VAL A O 1
ATOM 769 N N . ASN A 1 95 ? -21.580 1.985 17.724 1.00 59.12 95 ASN A N 1
ATOM 770 C CA . ASN A 1 95 ? -20.483 2.740 18.328 1.00 59.12 95 ASN A CA 1
ATOM 771 C C . ASN A 1 95 ? -20.818 3.558 19.592 1.00 59.12 95 ASN A C 1
ATOM 773 O O . ASN A 1 95 ? -19.936 3.716 20.425 1.00 59.12 95 ASN A O 1
ATOM 777 N N . GLU A 1 96 ? -22.039 4.050 19.815 1.00 63.00 96 GLU A N 1
ATOM 778 C CA . GLU A 1 96 ? -22.267 4.928 20.985 1.00 63.00 96 GLU A CA 1
ATOM 779 C C . GLU A 1 96 ? -22.410 4.138 22.291 1.00 63.00 96 GLU A C 1
ATOM 781 O O . GLU A 1 96 ? -21.595 4.274 23.200 1.00 63.00 96 GLU A O 1
ATOM 786 N N . LYS A 1 97 ? -23.370 3.211 22.368 1.00 70.06 97 LYS A N 1
ATOM 787 C CA . LYS A 1 97 ? -23.714 2.550 23.641 1.00 70.06 97 LYS A CA 1
ATOM 788 C C . LYS A 1 97 ? -22.611 1.658 24.217 1.00 70.06 97 LYS A C 1
ATOM 790 O O . LYS A 1 97 ? -22.538 1.503 25.433 1.00 70.06 97 LYS A O 1
ATOM 795 N N . ILE A 1 98 ? -21.795 1.010 23.378 1.00 77.25 98 ILE A N 1
ATOM 796 C CA . ILE A 1 98 ? -20.684 0.173 23.866 1.00 77.25 98 ILE A CA 1
ATOM 797 C C . ILE A 1 98 ? -19.503 1.048 24.293 1.00 77.25 98 ILE A C 1
ATOM 799 O O . ILE A 1 98 ? -18.895 0.756 25.320 1.00 77.25 98 ILE A O 1
ATOM 803 N N . ASN A 1 99 ? -19.204 2.132 23.568 1.00 75.50 99 ASN A N 1
ATOM 804 C CA . ASN A 1 99 ? -18.139 3.051 23.974 1.00 75.50 99 ASN A CA 1
ATOM 805 C C . ASN A 1 99 ? -18.483 3.777 25.272 1.00 75.50 99 ASN A C 1
ATOM 807 O O . ASN A 1 99 ? -17.644 3.803 26.164 1.00 75.50 99 ASN A O 1
ATOM 811 N N . GLU A 1 100 ? -19.717 4.265 25.416 1.00 81.38 100 GLU A N 1
ATOM 812 C CA . GLU A 1 100 ? -20.195 4.876 26.663 1.00 81.38 100 GLU A CA 1
ATOM 813 C C . GLU A 1 100 ? -20.068 3.903 27.839 1.00 81.38 100 GLU A C 1
ATOM 815 O O . GLU A 1 100 ? -19.554 4.259 28.896 1.00 81.38 100 GLU A O 1
ATOM 820 N N . LYS A 1 101 ? -20.474 2.638 27.655 1.00 84.31 101 LYS A N 1
ATOM 821 C CA . LYS A 1 101 ? -20.328 1.611 28.697 1.00 84.31 101 LYS A CA 1
ATOM 822 C C . LYS A 1 101 ? -18.872 1.344 29.055 1.00 84.31 101 LYS A C 1
ATOM 824 O O . LYS A 1 101 ? -18.582 1.184 30.234 1.00 84.31 101 LYS A O 1
ATOM 829 N N . ILE A 1 102 ? -17.975 1.285 28.070 1.00 86.75 102 ILE A N 1
ATOM 830 C CA . ILE A 1 102 ? -16.536 1.102 28.304 1.00 86.75 102 ILE A CA 1
ATOM 831 C C . ILE A 1 102 ? -15.973 2.288 29.094 1.00 86.75 102 ILE A C 1
ATOM 833 O O . ILE A 1 102 ? -15.285 2.068 30.085 1.00 86.75 102 ILE A O 1
ATOM 837 N N . GLU A 1 103 ? -16.298 3.520 28.703 1.00 87.31 103 GLU A N 1
ATOM 838 C CA . GLU A 1 103 ? -15.812 4.735 29.363 1.00 87.31 103 GLU A CA 1
ATOM 839 C C . GLU A 1 103 ? -16.314 4.843 30.810 1.00 87.31 103 GLU A C 1
ATOM 841 O O . GLU A 1 103 ? -15.536 5.116 31.728 1.00 87.31 103 GLU A O 1
ATOM 846 N N . VAL A 1 104 ? -17.599 4.553 31.043 1.00 91.31 104 VAL A N 1
ATOM 847 C CA . VAL A 1 104 ? -18.173 4.488 32.394 1.00 91.31 104 VAL A CA 1
ATOM 848 C C . VAL A 1 104 ? -17.457 3.426 33.232 1.00 91.31 104 VAL A C 1
ATOM 850 O O . VAL A 1 104 ? -17.045 3.721 34.354 1.00 91.31 104 VAL A O 1
ATOM 853 N N . LEU A 1 105 ? -17.241 2.220 32.692 1.00 90.50 105 LEU A N 1
ATOM 854 C CA . LEU A 1 105 ? -16.561 1.147 33.425 1.00 90.50 105 LEU A CA 1
ATOM 855 C C . LEU A 1 105 ? -15.099 1.493 33.748 1.00 90.50 105 LEU A C 1
ATOM 857 O O . LEU A 1 105 ? -14.618 1.161 34.831 1.00 90.50 105 LEU A O 1
ATOM 861 N N . GLU A 1 106 ? -14.382 2.149 32.832 1.00 90.62 106 GLU A N 1
ATOM 862 C CA . GLU A 1 106 ? -12.993 2.576 33.044 1.00 90.62 106 GLU A CA 1
ATOM 863 C C . GLU A 1 106 ? -12.891 3.631 34.152 1.00 90.62 106 GLU A C 1
ATOM 865 O O . GLU A 1 106 ? -12.023 3.524 35.025 1.00 90.62 106 GLU A O 1
ATOM 870 N N . ASN A 1 107 ? -13.813 4.596 34.174 1.00 91.00 107 ASN A N 1
ATOM 871 C CA . ASN A 1 107 ? -13.897 5.588 35.244 1.00 91.00 107 ASN A CA 1
ATOM 872 C C . ASN A 1 107 ? -14.256 4.946 36.592 1.00 91.00 107 ASN A C 1
ATOM 874 O O . ASN A 1 107 ? -13.615 5.245 37.598 1.00 91.00 107 ASN A O 1
ATOM 878 N N . GLU A 1 108 ? -15.205 4.005 36.621 1.00 87.50 108 GLU A N 1
ATOM 879 C CA . GLU A 1 108 ? -15.547 3.270 37.843 1.00 87.50 108 GLU A CA 1
ATOM 880 C C . GLU A 1 108 ? -14.363 2.461 38.391 1.00 87.50 108 GLU A C 1
ATOM 882 O O . GLU A 1 108 ? -14.116 2.472 39.597 1.00 87.50 108 GLU A O 1
ATOM 887 N N . ILE A 1 109 ? -13.608 1.770 37.528 1.00 87.19 109 ILE A N 1
ATOM 888 C CA . ILE A 1 109 ? -12.407 1.028 37.942 1.00 87.19 109 ILE A CA 1
ATOM 889 C C . ILE A 1 109 ? -11.368 1.991 38.524 1.00 87.19 109 ILE A C 1
ATOM 891 O O . ILE A 1 109 ? -10.820 1.714 39.590 1.00 87.19 109 ILE A O 1
ATOM 895 N N . LYS A 1 110 ? -11.131 3.134 37.872 1.00 88.56 110 LYS A N 1
ATOM 896 C CA . LYS A 1 110 ? -10.171 4.148 38.328 1.00 88.56 110 LYS A CA 1
ATOM 897 C C . LYS A 1 110 ? -10.552 4.738 39.689 1.00 88.56 110 LYS A C 1
ATOM 899 O O . LYS A 1 110 ? -9.695 4.872 40.565 1.00 88.56 110 LYS A O 1
ATOM 904 N N . ASP A 1 111 ? -11.832 5.042 39.887 1.00 86.50 111 ASP A N 1
ATOM 905 C CA . ASP A 1 111 ? -12.366 5.535 41.158 1.00 86.50 111 ASP A CA 1
ATOM 906 C C . ASP A 1 111 ? -12.233 4.493 42.276 1.00 86.50 111 ASP A C 1
ATOM 908 O O . ASP A 1 111 ? -11.882 4.831 43.411 1.00 86.50 111 ASP A O 1
ATOM 912 N N . LEU A 1 112 ? -12.499 3.220 41.968 1.00 83.56 112 LEU A N 1
ATOM 913 C CA . LEU A 1 112 ? -12.352 2.113 42.915 1.00 83.56 112 LEU A CA 1
ATOM 914 C C . LEU A 1 112 ? -10.883 1.874 43.286 1.00 83.56 112 LEU A C 1
ATOM 916 O O . LEU A 1 112 ? -10.576 1.713 44.464 1.00 83.56 112 LEU A O 1
ATOM 920 N N . GLU A 1 113 ? -9.966 1.926 42.319 1.00 81.88 113 GLU A N 1
ATOM 921 C CA . GLU A 1 113 ? -8.523 1.792 42.554 1.00 81.88 113 GLU A CA 1
ATOM 922 C C . GLU A 1 113 ? -7.954 2.944 43.402 1.00 81.88 113 GLU A C 1
ATOM 924 O O . GLU A 1 113 ? -7.067 2.724 44.230 1.00 81.88 113 GLU A O 1
ATOM 929 N N . GLN A 1 114 ? -8.479 4.167 43.253 1.00 82.00 114 GLN A N 1
ATOM 930 C CA . GLN A 1 114 ? -8.095 5.302 44.100 1.00 82.00 114 GLN A CA 1
ATOM 931 C C . GLN A 1 114 ? -8.635 5.194 45.531 1.00 82.00 114 GLN A C 1
ATOM 933 O O . GLN A 1 114 ? -7.928 5.553 46.477 1.00 82.00 114 GLN A O 1
ATOM 938 N N . LYS A 1 115 ? -9.874 4.715 45.702 1.00 76.31 115 LYS A N 1
ATOM 939 C CA . LYS A 1 115 ? -10.530 4.588 47.015 1.00 76.31 115 LYS A CA 1
ATOM 940 C C . LYS A 1 115 ? -10.030 3.380 47.814 1.00 76.31 115 LYS A C 1
ATOM 942 O O . LYS A 1 115 ? -9.889 3.479 49.030 1.00 76.31 115 LYS A O 1
ATOM 947 N N . GLU A 1 116 ? -9.713 2.264 47.157 1.00 66.00 116 GLU A N 1
ATOM 948 C CA . GLU A 1 116 ? -9.283 1.007 47.790 1.00 66.00 116 GLU A CA 1
ATOM 949 C C . GLU A 1 116 ? -7.805 0.684 47.523 1.00 66.00 116 GLU A C 1
ATOM 951 O O . GLU A 1 116 ? -7.458 -0.411 47.082 1.00 66.00 116 GLU A O 1
ATOM 956 N N . LYS A 1 117 ? -6.900 1.611 47.854 1.00 60.12 117 LYS A N 1
ATOM 957 C CA . LYS A 1 117 ? -5.447 1.526 47.590 1.00 60.12 117 LYS A CA 1
ATOM 958 C C . LYS A 1 117 ? -4.726 0.248 48.087 1.00 60.12 117 LYS A C 1
ATOM 960 O O . LYS A 1 117 ? -3.539 0.114 47.825 1.00 60.12 117 LYS A O 1
ATOM 965 N N . ASN A 1 118 ? -5.393 -0.664 48.810 1.00 55.50 118 ASN A N 1
ATOM 966 C CA . ASN A 1 118 ? -4.791 -1.831 49.471 1.00 55.50 118 ASN A CA 1
ATOM 967 C C . ASN A 1 118 ? -5.621 -3.137 49.493 1.00 55.50 118 ASN A C 1
ATOM 969 O O . ASN A 1 118 ? -5.313 -4.018 50.296 1.00 55.50 118 ASN A O 1
ATOM 973 N N . LYS A 1 119 ? -6.633 -3.351 48.641 1.00 54.91 119 LYS A N 1
ATOM 974 C CA . LYS A 1 119 ? -7.248 -4.692 48.531 1.00 54.91 119 LYS A CA 1
ATOM 975 C C . LYS A 1 119 ? -7.515 -5.083 47.087 1.00 54.91 119 LYS A C 1
ATOM 977 O O . LYS A 1 119 ? -8.180 -4.365 46.353 1.00 54.91 119 LYS A O 1
ATOM 982 N N . SER A 1 120 ? -7.061 -6.281 46.717 1.00 60.22 120 SER A N 1
ATOM 983 C CA . SER A 1 120 ? -7.551 -7.024 45.557 1.00 60.22 120 SER A CA 1
ATOM 984 C C . SER A 1 120 ? -9.016 -7.408 45.800 1.00 60.22 120 SER A C 1
ATOM 986 O O . SER A 1 120 ? -9.343 -8.546 46.135 1.00 60.22 120 SER A O 1
ATOM 988 N N . SER A 1 121 ? -9.906 -6.423 45.749 1.00 66.44 121 SER A N 1
ATOM 989 C CA . SER A 1 121 ? -11.332 -6.646 45.903 1.00 66.44 121 SER A CA 1
ATOM 990 C C . SER A 1 121 ? -11.809 -7.429 44.685 1.00 66.44 121 SER A C 1
ATOM 992 O O . SER A 1 121 ? -11.582 -7.009 43.548 1.00 66.44 121 SER A O 1
ATOM 994 N N . ASN A 1 122 ? -12.472 -8.569 44.907 1.00 75.88 122 ASN A N 1
ATOM 995 C CA . ASN A 1 122 ? -13.086 -9.374 43.841 1.00 75.88 122 ASN A CA 1
ATOM 996 C C . ASN A 1 122 ? -13.980 -8.520 42.919 1.00 75.88 122 ASN A C 1
ATOM 998 O O . ASN A 1 122 ? -14.181 -8.860 41.760 1.00 75.88 122 ASN A O 1
ATOM 1002 N N . ILE A 1 123 ? -14.466 -7.376 43.413 1.00 80.75 123 ILE A N 1
ATOM 1003 C CA . ILE A 1 123 ? -15.231 -6.376 42.666 1.00 80.75 123 ILE A CA 1
ATOM 1004 C C . ILE A 1 123 ? -14.393 -5.728 41.549 1.00 80.75 123 ILE A C 1
ATOM 1006 O O . ILE A 1 123 ? -14.863 -5.649 40.416 1.00 80.75 123 ILE A O 1
ATOM 1010 N N . ILE A 1 124 ? -13.155 -5.301 41.831 1.00 81.88 124 ILE A N 1
ATOM 1011 C CA . ILE A 1 124 ? -12.257 -4.707 40.821 1.00 81.88 124 ILE A CA 1
ATOM 1012 C C . ILE A 1 124 ? -11.883 -5.762 39.777 1.00 81.88 124 ILE A C 1
ATOM 1014 O O . ILE A 1 124 ? -11.875 -5.472 38.582 1.00 81.88 124 ILE A O 1
ATOM 1018 N N . LEU A 1 125 ? -11.612 -6.996 40.218 1.00 84.00 125 LEU A N 1
ATOM 1019 C CA . LEU A 1 125 ? -11.280 -8.101 39.317 1.00 84.00 125 LEU A CA 1
ATOM 1020 C C . LEU A 1 125 ? -12.448 -8.421 38.369 1.00 84.00 125 LEU A C 1
ATOM 1022 O O . LEU A 1 125 ? -12.251 -8.481 37.158 1.00 84.00 125 LEU A O 1
ATOM 1026 N N . ASN A 1 126 ? -13.669 -8.531 38.902 1.00 85.38 126 ASN A N 1
ATOM 1027 C CA . ASN A 1 126 ? -14.875 -8.771 38.107 1.00 85.38 126 ASN A CA 1
ATOM 1028 C C . ASN A 1 126 ? -15.136 -7.644 37.098 1.00 85.38 126 ASN A C 1
ATOM 1030 O O . ASN A 1 126 ? -15.433 -7.929 35.942 1.00 85.38 126 ASN A O 1
ATOM 1034 N N . LYS A 1 127 ? -14.971 -6.375 37.495 1.00 86.88 127 LYS A N 1
ATOM 1035 C CA . LYS A 1 127 ? -15.127 -5.231 36.579 1.00 86.88 127 LYS A CA 1
ATOM 1036 C C . LYS A 1 127 ? -14.059 -5.202 35.483 1.00 86.88 127 LYS A C 1
ATOM 1038 O O . LYS A 1 127 ? -14.360 -4.846 34.349 1.00 86.88 127 LYS A O 1
ATOM 1043 N N . LYS A 1 128 ? -12.821 -5.613 35.777 1.00 87.81 128 LYS A N 1
ATOM 1044 C CA . LYS A 1 128 ? -11.765 -5.754 34.757 1.00 87.81 128 LYS A CA 1
ATOM 1045 C C . LYS A 1 128 ? -12.074 -6.865 33.752 1.00 87.81 128 LYS A C 1
ATOM 1047 O O . LYS A 1 128 ? -11.835 -6.681 32.560 1.00 87.81 128 LYS A O 1
ATOM 1052 N N . GLU A 1 129 ? -12.629 -7.987 34.205 1.00 88.81 129 GLU A N 1
ATOM 1053 C CA . GLU A 1 129 ? -13.108 -9.044 33.306 1.00 88.81 129 GLU A CA 1
ATOM 1054 C C . GLU A 1 129 ? -14.315 -8.578 32.471 1.00 88.81 129 GLU A C 1
ATOM 1056 O O . GLU A 1 129 ? -14.345 -8.799 31.262 1.00 88.81 129 GLU A O 1
ATOM 1061 N N . GLU A 1 130 ? -15.263 -7.842 33.058 1.00 88.81 130 GLU A N 1
ATOM 1062 C CA . GLU A 1 130 ? -16.384 -7.235 32.323 1.00 88.81 130 GLU A CA 1
ATOM 1063 C C . GLU A 1 130 ? -15.898 -6.252 31.241 1.00 88.81 130 GLU A C 1
ATOM 1065 O O . GLU A 1 130 ? -16.337 -6.324 30.091 1.00 88.81 130 GLU A O 1
ATOM 1070 N N . LEU A 1 131 ? -14.912 -5.405 31.560 1.00 88.69 131 LEU A N 1
ATOM 1071 C CA . LEU A 1 131 ? -14.267 -4.514 30.592 1.00 88.69 131 LEU A CA 1
ATOM 1072 C C . LEU A 1 131 ? -13.642 -5.295 29.431 1.00 88.69 131 LEU A C 1
ATOM 1074 O O . LEU A 1 131 ? -13.758 -4.897 28.271 1.00 88.69 131 LEU A O 1
ATOM 1078 N N . LYS A 1 132 ? -12.975 -6.412 29.730 1.00 87.31 132 LYS A N 1
ATOM 1079 C CA . LYS A 1 132 ? -12.349 -7.278 28.725 1.00 87.31 132 LYS A CA 1
ATOM 1080 C C . LYS A 1 132 ? -13.392 -7.907 27.801 1.00 87.31 132 LYS A C 1
ATOM 1082 O O . LYS A 1 132 ? -13.191 -7.929 26.588 1.00 87.31 132 LYS A O 1
ATOM 1087 N N . ILE A 1 133 ? -14.523 -8.356 28.345 1.00 86.62 133 ILE A N 1
ATOM 1088 C CA . ILE A 1 133 ? -15.648 -8.881 27.559 1.00 86.62 133 ILE A CA 1
ATOM 1089 C C . ILE A 1 133 ? -16.214 -7.792 26.642 1.00 86.62 133 ILE A C 1
ATOM 1091 O O . ILE A 1 133 ? -16.391 -8.042 25.451 1.00 86.62 133 ILE A O 1
ATOM 1095 N N . LEU A 1 134 ? -16.438 -6.578 27.155 1.00 83.56 134 LEU A N 1
ATOM 1096 C CA . LEU A 1 134 ? -16.938 -5.452 26.359 1.00 83.56 134 LEU A CA 1
ATOM 1097 C C . LEU A 1 134 ? -15.957 -5.037 25.253 1.00 83.56 134 LEU A C 1
ATOM 1099 O O . LEU A 1 134 ? -16.387 -4.745 24.139 1.00 83.56 134 LEU A O 1
ATOM 1103 N N . LYS A 1 135 ? -14.642 -5.063 25.511 1.00 82.31 135 LYS A N 1
ATOM 1104 C CA . LYS A 1 135 ? -13.607 -4.810 24.490 1.00 82.31 135 LYS A CA 1
ATOM 1105 C C . LYS A 1 135 ? -13.586 -5.896 23.409 1.00 82.31 135 LYS A C 1
ATOM 1107 O O . LYS A 1 135 ? -13.519 -5.568 22.228 1.00 82.31 135 LYS A O 1
ATOM 1112 N N . ASN A 1 136 ? -13.744 -7.163 23.786 1.00 81.75 136 ASN A N 1
ATOM 1113 C CA . ASN A 1 136 ? -13.863 -8.261 22.823 1.00 81.75 136 ASN A CA 1
ATOM 1114 C C . ASN A 1 136 ? -15.151 -8.158 21.994 1.00 81.75 136 ASN A C 1
ATOM 1116 O O . ASN A 1 136 ? -15.125 -8.355 20.783 1.00 81.75 136 ASN A O 1
ATOM 1120 N N . GLN A 1 137 ? -16.275 -7.801 22.622 1.00 78.12 137 GLN A N 1
ATOM 1121 C CA . GLN A 1 137 ? -17.525 -7.533 21.913 1.00 78.12 137 GLN A CA 1
ATOM 1122 C C . GLN A 1 137 ? -17.361 -6.360 20.954 1.00 78.12 137 GLN A C 1
ATOM 1124 O O . GLN A 1 137 ? -17.758 -6.472 19.803 1.00 78.12 137 GLN A O 1
ATOM 1129 N N . LYS A 1 138 ? -16.712 -5.270 21.376 1.00 75.88 138 LYS A N 1
ATOM 1130 C CA . LYS A 1 138 ? -16.386 -4.144 20.499 1.00 75.88 138 LYS A CA 1
ATOM 1131 C C . LYS A 1 138 ? -15.644 -4.625 19.249 1.00 75.88 138 LYS A C 1
ATOM 1133 O O . LYS A 1 138 ? -16.027 -4.249 18.150 1.00 75.88 138 LYS A O 1
ATOM 1138 N N . GLN A 1 139 ? -14.671 -5.519 19.407 1.00 69.56 139 GLN A N 1
ATOM 1139 C CA . GLN A 1 139 ? -13.879 -6.067 18.306 1.00 69.56 139 GLN A CA 1
ATOM 1140 C C . GLN A 1 139 ? -14.692 -6.902 17.301 1.00 69.56 139 GLN A C 1
ATOM 1142 O O . GLN A 1 139 ? -14.316 -6.959 16.140 1.00 69.56 139 GLN A O 1
ATOM 1147 N N . THR A 1 140 ? -15.851 -7.460 17.681 1.00 72.88 140 THR A N 1
ATOM 1148 C CA . THR A 1 140 ? -16.754 -8.143 16.723 1.00 72.88 140 THR A CA 1
ATOM 1149 C C . THR A 1 140 ? -17.423 -7.209 15.707 1.00 72.88 140 THR A C 1
ATOM 1151 O O . THR A 1 140 ? -18.000 -7.675 14.726 1.00 72.88 140 THR A O 1
ATOM 1154 N N . TYR A 1 141 ? -17.343 -5.894 15.924 1.00 75.38 141 TYR A N 1
ATOM 1155 C CA . TYR A 1 141 ? -17.935 -4.873 15.054 1.00 75.38 141 TYR A CA 1
ATOM 1156 C C . TYR A 1 141 ? -16.919 -4.165 14.159 1.00 75.38 141 TYR A C 1
ATOM 1158 O O . TYR A 1 141 ? -17.307 -3.280 13.391 1.00 75.38 141 TYR A O 1
ATOM 1166 N N . TYR A 1 142 ? -15.647 -4.556 14.264 1.00 77.94 142 TYR A N 1
ATOM 1167 C CA . TYR A 1 142 ? -14.573 -4.101 13.396 1.00 77.94 142 TYR A CA 1
ATOM 1168 C C . TYR A 1 142 ? -14.073 -5.274 12.562 1.00 77.94 142 TYR A C 1
ATOM 1170 O O . TYR A 1 142 ? -13.839 -6.361 13.090 1.00 77.94 142 TYR A O 1
ATOM 1178 N N . THR A 1 143 ? -13.901 -5.038 11.268 1.00 84.88 143 THR A N 1
ATOM 1179 C CA . THR A 1 143 ? -13.256 -5.985 10.362 1.00 84.88 143 THR A CA 1
ATOM 1180 C C . THR A 1 143 ? -11.981 -5.334 9.840 1.00 84.88 143 THR A C 1
ATOM 1182 O O . THR A 1 143 ? -12.039 -4.299 9.170 1.00 84.88 143 THR A O 1
ATOM 1185 N N . ASP A 1 144 ? -10.840 -5.943 10.154 1.00 87.75 144 ASP A N 1
ATOM 1186 C CA . ASP A 1 144 ? -9.515 -5.488 9.736 1.00 87.75 144 ASP A CA 1
ATOM 1187 C C . ASP A 1 144 ? -9.146 -6.120 8.390 1.00 87.75 144 ASP A C 1
ATOM 1189 O O . ASP A 1 144 ? -9.149 -7.345 8.250 1.00 87.75 144 ASP A O 1
ATOM 1193 N N . TYR A 1 145 ? -8.761 -5.298 7.414 1.00 89.12 145 TYR A N 1
ATOM 1194 C CA . TYR A 1 145 ? -8.290 -5.757 6.108 1.00 89.12 145 TYR A CA 1
ATOM 1195 C C . TYR A 1 145 ? -6.784 -5.548 6.000 1.00 89.12 145 TYR A C 1
ATOM 1197 O O . TYR A 1 145 ? -6.275 -4.442 6.191 1.00 89.12 145 TYR A O 1
ATOM 1205 N N . LYS A 1 146 ? -6.060 -6.628 5.697 1.00 91.44 146 LYS A N 1
ATOM 1206 C CA . LYS A 1 146 ? -4.595 -6.645 5.640 1.00 91.44 146 LYS A CA 1
ATOM 1207 C C . LYS A 1 146 ? -4.081 -6.891 4.230 1.00 91.44 146 LYS A C 1
ATOM 1209 O O . LYS A 1 146 ? -4.764 -7.489 3.403 1.00 91.44 146 LYS A O 1
ATOM 1214 N N . ALA A 1 147 ? -2.851 -6.454 3.990 1.00 90.75 147 ALA A N 1
ATOM 1215 C CA . ALA A 1 147 ? -2.146 -6.621 2.732 1.00 90.75 147 ALA A CA 1
ATOM 1216 C C . ALA A 1 147 ? -1.944 -8.112 2.404 1.00 90.75 147 ALA A C 1
ATOM 1218 O O . ALA A 1 147 ? -1.269 -8.799 3.173 1.00 90.75 147 ALA A O 1
ATOM 1219 N N . PRO A 1 148 ? -2.462 -8.628 1.276 1.00 89.06 148 PRO A N 1
ATOM 1220 C CA . PRO A 1 148 ? -2.194 -10.006 0.861 1.00 89.06 148 PRO A CA 1
ATOM 1221 C C . PRO A 1 148 ? -0.763 -10.182 0.327 1.00 89.06 148 PRO A C 1
ATOM 1223 O O . PRO A 1 148 ? -0.213 -11.281 0.370 1.00 89.06 148 PRO A O 1
ATOM 1226 N N . ILE A 1 149 ? -0.161 -9.097 -0.169 1.00 88.19 149 ILE A N 1
ATOM 1227 C CA . ILE A 1 149 ? 1.183 -9.047 -0.747 1.00 88.19 149 ILE A CA 1
ATOM 1228 C C . ILE A 1 149 ? 1.919 -7.790 -0.272 1.00 88.19 149 ILE A C 1
ATOM 1230 O O . ILE A 1 149 ? 1.291 -6.816 0.143 1.00 88.19 149 ILE A O 1
ATOM 1234 N N . SER A 1 150 ? 3.250 -7.812 -0.341 1.00 88.06 150 SER A N 1
ATOM 1235 C CA . SER A 1 150 ? 4.069 -6.600 -0.221 1.00 88.06 150 SER A CA 1
ATOM 1236 C C . SER A 1 150 ? 4.025 -5.817 -1.536 1.00 88.06 150 SER A C 1
ATOM 1238 O O . SER A 1 150 ? 4.013 -6.427 -2.605 1.00 88.06 150 SER A O 1
ATOM 1240 N N . GLY A 1 151 ? 4.025 -4.488 -1.477 1.00 85.94 151 GLY A N 1
ATOM 1241 C CA . GLY A 1 151 ? 3.947 -3.647 -2.671 1.00 85.94 151 GLY A CA 1
ATOM 1242 C C . GLY A 1 151 ? 3.724 -2.175 -2.348 1.00 85.94 151 GLY A C 1
ATOM 1243 O O . GLY A 1 151 ? 3.959 -1.739 -1.223 1.00 85.94 151 GLY A O 1
ATOM 1244 N N . VAL A 1 152 ? 3.272 -1.411 -3.338 1.00 83.94 152 VAL A N 1
ATOM 1245 C CA . VAL A 1 152 ? 2.856 -0.012 -3.168 1.00 83.94 152 VAL A CA 1
ATOM 1246 C C . VAL A 1 152 ? 1.334 0.025 -3.082 1.00 83.94 152 VAL A C 1
ATOM 1248 O O . VAL A 1 152 ? 0.654 -0.552 -3.930 1.00 83.94 152 VAL A O 1
ATOM 1251 N N . ALA A 1 153 ? 0.798 0.649 -2.037 1.00 83.31 153 ALA A N 1
ATOM 1252 C CA . ALA A 1 153 ? -0.640 0.768 -1.847 1.00 83.31 153 ALA A CA 1
ATOM 1253 C C . ALA A 1 153 ? -1.192 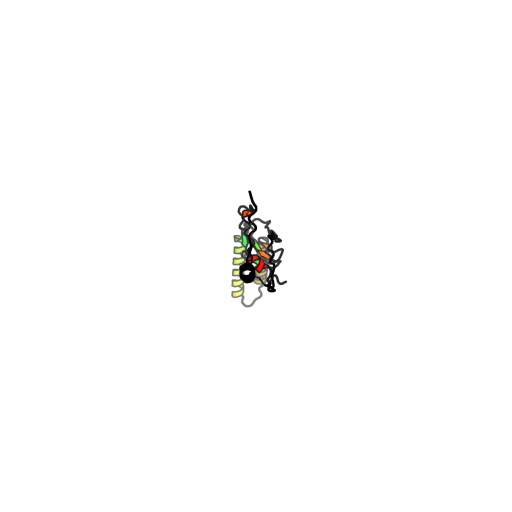1.972 -2.617 1.00 83.31 153 ALA A C 1
ATOM 1255 O O . ALA A 1 153 ? -0.618 3.053 -2.560 1.00 83.31 153 ALA A O 1
ATOM 1256 N N . LEU A 1 154 ? -2.329 1.810 -3.290 1.00 77.62 154 LEU A N 1
ATOM 1257 C CA . LEU A 1 154 ? -3.015 2.901 -3.981 1.00 77.62 154 LEU A CA 1
ATOM 1258 C C . LEU A 1 154 ? -4.488 2.916 -3.564 1.00 77.62 154 LEU A C 1
ATOM 1260 O O . LEU A 1 154 ? -5.186 1.912 -3.719 1.00 77.62 154 LEU A O 1
ATOM 1264 N N . PHE A 1 155 ? -4.976 4.054 -3.064 1.00 72.31 155 PHE A N 1
ATOM 1265 C CA . PHE A 1 155 ? -6.395 4.234 -2.737 1.00 72.31 155 PHE A CA 1
ATOM 1266 C C . PHE A 1 155 ? -7.030 5.185 -3.738 1.00 72.31 155 PHE A C 1
ATOM 1268 O O . PHE A 1 155 ? -6.779 6.387 -3.717 1.00 72.31 155 PHE A O 1
ATOM 1275 N N . LYS A 1 156 ? -7.905 4.664 -4.598 1.00 64.25 156 LYS A N 1
ATOM 1276 C CA . LYS A 1 156 ? -8.817 5.502 -5.379 1.00 64.25 156 LYS A CA 1
ATOM 1277 C C . LYS A 1 156 ? -10.181 5.496 -4.689 1.00 64.25 156 LYS A C 1
ATOM 1279 O O . LYS A 1 156 ? -10.788 4.442 -4.518 1.00 64.25 156 LYS A O 1
ATOM 1284 N N . TYR A 1 157 ? -10.631 6.675 -4.251 1.00 53.81 157 TYR A N 1
ATOM 1285 C CA . TYR A 1 157 ? -11.944 6.866 -3.632 1.00 53.81 157 TYR A CA 1
ATOM 1286 C C . TYR A 1 157 ? -13.035 6.603 -4.665 1.00 53.81 157 TYR A C 1
ATOM 1288 O O . TYR A 1 157 ? -13.220 7.375 -5.607 1.00 53.81 157 TYR A O 1
ATOM 1296 N N . ASP A 1 158 ? -13.744 5.497 -4.491 1.00 48.88 158 ASP A N 1
ATOM 1297 C CA . ASP A 1 158 ? -14.676 5.014 -5.487 1.00 48.88 158 ASP A CA 1
ATOM 1298 C C . ASP A 1 158 ? -16.090 5.563 -5.254 1.00 48.88 158 ASP A C 1
ATOM 1300 O O . ASP A 1 158 ? -16.774 5.223 -4.287 1.00 48.88 158 ASP A O 1
ATOM 1304 N N . LYS A 1 159 ? -16.542 6.427 -6.164 1.00 43.00 159 LYS A N 1
ATOM 1305 C CA . LYS A 1 159 ? -17.975 6.606 -6.425 1.00 43.00 159 LYS A CA 1
ATOM 1306 C C . LYS A 1 159 ? -18.377 6.161 -7.829 1.00 43.00 159 LYS A C 1
ATOM 1308 O O . LYS A 1 159 ? -19.537 6.362 -8.147 1.00 43.00 159 LYS A O 1
ATOM 1313 N N . ASN A 1 160 ? -17.466 5.611 -8.642 1.00 44.00 160 ASN A N 1
ATOM 1314 C CA . ASN A 1 160 ? -17.702 5.035 -9.974 1.00 44.00 160 ASN A CA 1
ATOM 1315 C C . ASN A 1 160 ? -16.360 4.581 -10.591 1.00 44.00 160 ASN A C 1
ATOM 1317 O O . ASN A 1 160 ? -15.719 5.339 -11.324 1.00 44.00 160 ASN A O 1
ATOM 1321 N N . PHE A 1 161 ? -15.938 3.347 -10.321 1.00 46.25 161 PHE A N 1
ATOM 1322 C CA . PHE A 1 161 ? -14.716 2.763 -10.866 1.00 46.25 161 PHE A CA 1
ATOM 1323 C C . PHE A 1 161 ? -14.950 2.344 -12.314 1.00 46.25 161 PHE A C 1
ATOM 1325 O O . PHE A 1 161 ? -15.272 1.197 -12.618 1.00 46.25 161 PHE A O 1
ATOM 1332 N N . ASN A 1 162 ? -14.824 3.304 -13.223 1.00 43.28 162 ASN A N 1
ATOM 1333 C CA . ASN A 1 162 ? -14.724 3.040 -14.647 1.00 43.28 162 ASN A CA 1
ATOM 1334 C C . ASN A 1 162 ? -13.287 3.376 -15.051 1.00 43.28 162 ASN A C 1
ATOM 1336 O O . ASN A 1 162 ? -12.981 4.534 -15.326 1.00 43.28 162 ASN A O 1
ATOM 1340 N N . ILE A 1 163 ? -12.384 2.388 -15.010 1.00 44.91 163 ILE A N 1
ATOM 1341 C CA . ILE A 1 163 ? -11.021 2.567 -15.523 1.00 44.91 163 ILE A CA 1
ATOM 1342 C C . ILE A 1 163 ? -11.138 2.704 -17.044 1.00 44.91 163 ILE A C 1
ATOM 1344 O O . ILE A 1 163 ? -11.178 1.714 -17.773 1.00 44.91 163 ILE A O 1
ATOM 1348 N N . SER A 1 164 ? -11.211 3.936 -17.541 1.00 45.66 164 SER A N 1
ATOM 1349 C CA . SER A 1 164 ? -10.812 4.208 -18.917 1.00 45.66 164 SER A CA 1
ATOM 1350 C C . SER A 1 164 ? -9.299 4.030 -18.988 1.00 45.66 164 SER A C 1
ATOM 1352 O O . SER A 1 164 ? -8.584 4.591 -18.159 1.00 45.66 164 SER A O 1
ATOM 1354 N N . VAL A 1 165 ? -8.813 3.277 -19.977 1.00 49.69 165 VAL A N 1
ATOM 1355 C CA . VAL A 1 165 ? -7.375 3.073 -20.251 1.00 49.69 165 VAL A CA 1
ATOM 1356 C C . VAL A 1 165 ? -6.613 4.409 -20.304 1.00 49.69 165 VAL A C 1
ATOM 1358 O O . VAL A 1 165 ? -5.457 4.474 -19.909 1.00 49.69 165 VAL A O 1
ATOM 1361 N N . ASP A 1 166 ? -7.305 5.490 -20.668 1.00 48.66 166 ASP A N 1
ATOM 1362 C CA . ASP A 1 166 ? -6.803 6.867 -20.733 1.00 48.66 166 ASP A CA 1
ATOM 1363 C C . ASP A 1 166 ? -6.494 7.521 -19.362 1.00 48.66 166 ASP A C 1
ATOM 1365 O O . ASP A 1 166 ? -5.984 8.635 -19.326 1.00 48.66 166 ASP A O 1
ATOM 1369 N N . GLN A 1 167 ? -6.831 6.873 -18.236 1.00 46.91 167 GLN A N 1
ATOM 1370 C CA . GLN A 1 167 ? -6.550 7.333 -16.859 1.00 46.91 167 GLN A CA 1
ATOM 1371 C C . GLN A 1 167 ? -5.441 6.534 -16.156 1.00 46.91 167 GLN A C 1
ATOM 1373 O O . GLN A 1 167 ? -5.223 6.693 -14.950 1.00 46.91 167 GLN A O 1
ATOM 1378 N N . LEU A 1 168 ? -4.778 5.630 -16.876 1.00 51.84 168 LEU A N 1
ATOM 1379 C CA . LEU A 1 168 ? -3.520 5.060 -16.421 1.00 51.84 168 LEU A CA 1
ATOM 1380 C C . LEU A 1 168 ? -2.467 6.145 -16.635 1.00 51.84 168 LEU A C 1
ATOM 1382 O O . LEU A 1 168 ? -2.005 6.338 -17.757 1.00 51.84 168 LEU A O 1
ATOM 1386 N N . ASP A 1 169 ? -2.163 6.900 -15.578 1.00 50.12 169 ASP A N 1
ATOM 1387 C CA . ASP A 1 169 ? -0.987 7.765 -15.581 1.00 50.12 169 ASP A CA 1
ATOM 1388 C C . ASP A 1 169 ? 0.214 6.915 -16.011 1.00 50.12 169 ASP A C 1
ATOM 1390 O O . ASP A 1 169 ? 0.361 5.769 -15.567 1.00 50.12 169 ASP A O 1
ATOM 1394 N N . ASP A 1 170 ? 1.026 7.457 -16.923 1.00 49.03 170 ASP A N 1
ATOM 1395 C CA . ASP A 1 170 ? 2.263 6.825 -17.365 1.00 49.03 170 ASP A CA 1
ATOM 1396 C C . ASP A 1 170 ? 3.016 6.313 -16.131 1.00 49.03 170 ASP A C 1
ATOM 1398 O O . ASP A 1 170 ? 3.214 7.061 -15.170 1.00 49.03 170 ASP A O 1
ATOM 1402 N N . ILE A 1 171 ? 3.419 5.038 -16.142 1.00 53.25 171 ILE A N 1
ATOM 1403 C CA . ILE A 1 171 ? 4.307 4.472 -15.122 1.00 53.25 171 ILE A CA 1
ATOM 1404 C C . ILE A 1 171 ? 5.569 5.344 -15.112 1.00 53.25 171 ILE A C 1
ATOM 1406 O O . ILE A 1 171 ? 6.435 5.209 -15.978 1.00 53.25 171 ILE A O 1
ATOM 1410 N N . ASP A 1 172 ? 5.638 6.290 -14.174 1.00 53.06 172 ASP A N 1
ATOM 1411 C CA . ASP A 1 172 ? 6.750 7.230 -14.078 1.00 53.06 172 ASP A CA 1
ATOM 1412 C C . ASP A 1 172 ? 7.996 6.447 -13.651 1.00 53.06 172 ASP A C 1
ATOM 1414 O O . ASP A 1 172 ? 7.920 5.512 -12.846 1.00 53.06 172 ASP A O 1
ATOM 1418 N N . SER A 1 173 ? 9.171 6.822 -14.157 1.00 54.62 173 SER A N 1
ATOM 1419 C CA . SER A 1 173 ? 10.426 6.131 -13.827 1.00 54.62 173 SER A CA 1
ATOM 1420 C C . SER A 1 173 ? 10.668 6.099 -12.314 1.00 54.62 173 SER A C 1
ATOM 1422 O O . SER A 1 173 ? 11.216 5.138 -11.787 1.00 54.62 173 SER A O 1
ATOM 1424 N N . LYS A 1 174 ? 10.144 7.099 -11.594 1.00 55.59 174 LYS A N 1
ATOM 1425 C CA . LYS A 1 174 ? 10.146 7.163 -10.128 1.00 55.59 174 LYS A CA 1
ATOM 1426 C C . LYS A 1 174 ? 9.387 6.017 -9.456 1.00 55.59 174 LYS A C 1
ATOM 1428 O O . LYS A 1 174 ? 9.802 5.585 -8.383 1.00 55.59 174 LYS A O 1
ATOM 1433 N N . MET A 1 175 ? 8.295 5.523 -10.048 1.00 51.75 175 MET A N 1
ATOM 1434 C CA . MET A 1 175 ? 7.577 4.353 -9.529 1.00 51.75 175 MET A CA 1
ATOM 1435 C C . MET A 1 175 ? 8.433 3.092 -9.661 1.00 51.75 175 MET A C 1
ATOM 1437 O O . MET A 1 175 ? 8.537 2.337 -8.694 1.00 51.75 175 MET A O 1
ATOM 1441 N N . LEU A 1 176 ? 9.110 2.901 -10.797 1.00 56.69 176 LEU A N 1
ATOM 1442 C CA . LEU A 1 176 ? 10.017 1.766 -11.018 1.00 56.69 176 LEU A CA 1
ATOM 1443 C C . LEU A 1 176 ? 11.234 1.815 -10.081 1.00 56.69 176 LEU A C 1
ATOM 1445 O O . LEU A 1 176 ? 11.508 0.831 -9.393 1.00 56.69 176 LEU A O 1
ATOM 1449 N N . ASP A 1 177 ? 11.874 2.979 -9.951 1.00 54.81 177 ASP A N 1
ATOM 1450 C CA . ASP A 1 177 ? 13.011 3.196 -9.042 1.00 54.81 177 ASP A CA 1
ATOM 1451 C C . ASP A 1 177 ? 12.623 2.959 -7.569 1.00 54.81 177 ASP A C 1
ATOM 1453 O O . ASP A 1 177 ? 13.435 2.536 -6.737 1.00 54.81 177 ASP A O 1
ATOM 1457 N N . SER A 1 178 ? 11.354 3.215 -7.224 1.00 53.62 178 SER A N 1
ATOM 1458 C CA . SER A 1 178 ? 10.828 2.935 -5.892 1.00 53.62 178 SER A CA 1
ATOM 1459 C C . SER A 1 178 ? 10.631 1.435 -5.646 1.00 53.62 178 SER A C 1
ATOM 1461 O O . SER A 1 178 ? 10.846 0.990 -4.523 1.00 53.62 178 SER A O 1
ATOM 1463 N N . ILE A 1 179 ? 10.281 0.630 -6.649 1.00 56.59 179 ILE A N 1
ATOM 1464 C CA . ILE A 1 179 ? 10.058 -0.817 -6.481 1.00 56.59 179 ILE A CA 1
ATOM 1465 C C . ILE A 1 179 ? 11.383 -1.562 -6.275 1.00 56.59 179 ILE A C 1
ATOM 1467 O O . ILE A 1 179 ? 11.436 -2.518 -5.501 1.00 56.59 179 ILE A O 1
ATOM 1471 N N . GLU A 1 180 ? 12.460 -1.100 -6.912 1.00 51.22 180 GLU A N 1
ATOM 1472 C CA . GLU A 1 180 ? 13.759 -1.785 -6.913 1.00 51.22 180 GLU A CA 1
ATOM 1473 C C . GLU A 1 180 ? 14.471 -1.752 -5.545 1.00 51.22 180 GLU A C 1
ATOM 1475 O O . GLU A 1 180 ? 15.340 -2.576 -5.267 1.00 51.22 180 GLU A O 1
ATOM 1480 N N . ASN A 1 181 ? 14.053 -0.863 -4.634 1.00 48.84 181 ASN A N 1
ATOM 1481 C CA . ASN A 1 181 ? 14.673 -0.700 -3.322 1.00 48.84 181 ASN A CA 1
ATOM 1482 C C . ASN A 1 181 ? 13.685 -0.928 -2.160 1.00 48.84 181 ASN A C 1
ATOM 1484 O O . ASN A 1 181 ? 12.855 -0.068 -1.841 1.00 48.84 181 ASN A O 1
ATOM 1488 N N . ASN A 1 182 ? 13.896 -2.037 -1.443 1.00 51.66 182 ASN A N 1
ATOM 1489 C CA . ASN A 1 182 ? 13.489 -2.286 -0.049 1.00 51.66 182 ASN A CA 1
ATOM 1490 C C . ASN A 1 182 ? 12.097 -2.876 0.250 1.00 51.66 182 ASN A C 1
ATOM 1492 O O . ASN A 1 182 ? 11.446 -2.442 1.199 1.00 51.66 182 ASN A O 1
ATOM 1496 N N . PHE A 1 183 ? 11.691 -3.959 -0.415 1.00 49.22 183 PHE A N 1
ATOM 1497 C CA . PHE A 1 183 ? 10.782 -4.929 0.223 1.00 49.22 183 PHE A CA 1
ATOM 1498 C C . PHE A 1 183 ? 11.611 -6.018 0.917 1.00 49.22 183 PHE A C 1
ATOM 1500 O O . PHE A 1 183 ? 11.601 -7.176 0.510 1.00 49.22 183 PHE A O 1
ATOM 1507 N N . ILE A 1 184 ? 12.422 -5.636 1.911 1.00 46.47 184 ILE A N 1
ATOM 1508 C CA . ILE A 1 184 ? 13.193 -6.622 2.682 1.00 46.47 184 ILE A CA 1
ATOM 1509 C C . ILE A 1 184 ? 12.214 -7.425 3.551 1.00 46.47 184 ILE A C 1
ATOM 1511 O O . ILE A 1 184 ? 11.294 -6.853 4.146 1.00 46.47 184 ILE A O 1
ATOM 1515 N N . SER A 1 185 ? 12.424 -8.745 3.516 1.00 44.12 185 SER A N 1
ATOM 1516 C CA . SER A 1 185 ? 11.727 -9.816 4.241 1.00 44.12 185 SER A CA 1
ATOM 1517 C C . SER A 1 185 ? 11.675 -9.630 5.752 1.00 44.12 185 SER A C 1
ATOM 1519 O O . SER A 1 185 ? 12.584 -8.985 6.315 1.00 44.12 185 SER A O 1
#

Sequence (185 aa):
MAKKKIKIKFTNIFLLIIVIYILVQIILWTIGYFTRTMVLDEEDINLQVKEKGLVVMNETLVKAEDDGIIKYDIDSDEKIQNNKLLFTISKSNVNEKINEKIEVLENEIKDLEQKEKNKSSNIILNKKEELKILKNQKQTYYTDYKAPISGVALFKYDKNFNISVDQLDDIDSKMLDSIENNFIS